Protein AF-A0A7M5X7C2-F1 (afdb_monomer_lite)

pLDDT: mean 74.11, std 19.62, range [36.38, 98.38]

Secondary structure (DSSP, 8-state):
--THHHHHHHHHHHHHHHHHHHHHTT---HHHHHHHHHHHHHHHHHHHHHHHHHHHHHS--------GGGS-HHHHHHHHHTT--HHHHHHHHHHHHHHHHHHHHHHHHHHTT--GGGHHHHHHHHHHHHHHHHHHHHHHHHHHHHH--TTSTTHIIIIIHHHHHHHH-TTGGGGS-HHHHHHHHHHHHHHHHHHHHHHHHHS-HHHHHHTHHHHHHHHHHHHHHHHHHHHHHHHT-SSS--HHHHHHHHTTSS--HHHHHHHTSSPTTS----SS--

Foldseek 3Di:
DDPVVVVVVVVVVVVVVVVVVVVVVPDPDPVVVVVVVVVVVVVVVVVVVVVVVVVVVPDDPPPPPDDLVNDDPVVSVVVLVVLPDPVLVVLLVCLVVVLVVLLVLLVVLLVVLDDPVCVVLLVVLLVLLLVVLQVVLLVVLCCLVVPNALPPPPCSVLPSSVVVVCLVPVLPLLPDDLSSQQSSLSVVCVVVSVVSSVCSVPPDSVVCNVCSSVSSNVSSNSVLSRCQSVLSSVLPDPDDDDPVNVVLQVVQQFQHVVLVVVCSDPPVPPDRRTGGHD

InterPro domains:
  IPR019547 Lipid desaturase domain [PF10520] (130-272)
  IPR052601 Plasmanylethanolamine desaturase [PTHR48177] (40-272)

Organism: NCBI:txid252671

Structure (mmCIF, N/CA/C/O backbone):
data_AF-A0A7M5X7C2-F1
#
_entry.id   AF-A0A7M5X7C2-F1
#
loop_
_atom_site.group_PDB
_atom_site.id
_atom_site.type_symbol
_atom_site.label_atom_id
_atom_site.label_alt_id
_atom_site.label_comp_id
_atom_site.label_asym_id
_atom_site.label_entity_id
_atom_site.label_seq_id
_atom_site.pdbx_PDB_ins_code
_atom_site.Cartn_x
_atom_site.Cartn_y
_atom_site.Cartn_z
_atom_site.occupancy
_atom_site.B_iso_or_equiv
_atom_site.auth_seq_id
_atom_site.auth_comp_id
_atom_site.auth_asym_id
_atom_site.auth_atom_id
_atom_site.pdbx_PDB_model_num
ATOM 1 N N . MET A 1 1 ? -18.683 55.391 35.037 1.00 43.44 1 MET A N 1
ATOM 2 C CA . MET A 1 1 ? -17.536 56.226 34.621 1.00 43.44 1 MET A CA 1
ATOM 3 C C . MET A 1 1 ? -18.045 57.097 33.479 1.00 43.44 1 MET A C 1
ATOM 5 O O . MET A 1 1 ? -18.564 56.534 32.527 1.00 43.44 1 MET A O 1
ATOM 9 N N . SER A 1 2 ? -18.105 58.417 33.693 1.00 40.62 2 SER A N 1
ATOM 10 C CA . SER A 1 2 ? -19.014 59.354 32.998 1.00 40.62 2 SER A CA 1
ATOM 11 C C . SER A 1 2 ? -18.702 59.562 31.510 1.00 40.62 2 SER A C 1
ATOM 13 O O . SER A 1 2 ? -17.539 59.654 31.123 1.00 40.62 2 SER A O 1
ATOM 15 N N . THR A 1 3 ? -19.758 59.710 30.707 1.00 43.91 3 THR A N 1
ATOM 16 C CA . THR A 1 3 ? -19.791 60.037 29.266 1.00 43.91 3 THR A CA 1
ATOM 17 C C . THR A 1 3 ? -19.219 61.418 28.913 1.00 43.91 3 THR A C 1
ATOM 19 O O . THR A 1 3 ? -19.014 61.718 27.739 1.00 43.91 3 THR A O 1
ATOM 22 N N . ASP A 1 4 ? -18.887 62.235 29.913 1.00 45.97 4 ASP A N 1
ATOM 23 C CA . ASP A 1 4 ? -18.382 63.603 29.730 1.00 45.97 4 ASP A CA 1
ATOM 24 C C . ASP A 1 4 ? -16.899 63.671 29.323 1.00 45.97 4 ASP A C 1
ATOM 26 O O . ASP A 1 4 ? -16.451 64.680 28.783 1.00 45.97 4 ASP A O 1
ATOM 30 N N . LEU A 1 5 ? -16.129 62.589 29.508 1.00 42.66 5 LEU A N 1
ATOM 31 C CA . LEU A 1 5 ? -14.714 62.538 29.105 1.00 42.66 5 LEU A CA 1
ATOM 32 C C . LEU A 1 5 ? -14.536 62.310 27.588 1.00 42.66 5 LEU A C 1
ATOM 34 O O . LEU A 1 5 ? -13.531 62.713 27.002 1.00 42.66 5 LEU A O 1
ATOM 38 N N . LEU A 1 6 ? -15.525 61.682 26.941 1.00 42.25 6 LEU A N 1
ATOM 39 C CA . LEU A 1 6 ? -15.503 61.412 25.500 1.00 42.25 6 LEU A CA 1
ATOM 40 C C . LEU A 1 6 ? -15.942 62.636 24.683 1.00 42.25 6 LEU A C 1
ATOM 42 O O . LEU A 1 6 ? -15.382 62.895 23.627 1.00 42.25 6 LEU A O 1
ATOM 46 N N . LEU A 1 7 ? -16.878 63.451 25.176 1.00 46.69 7 LEU A N 1
ATOM 47 C CA . LEU A 1 7 ? -17.330 64.646 24.445 1.00 46.69 7 LEU A CA 1
ATOM 48 C C . LEU A 1 7 ? -16.290 65.780 24.430 1.00 46.69 7 LEU A C 1
ATOM 50 O O . LEU A 1 7 ? -16.212 66.516 23.447 1.00 46.69 7 LEU A O 1
ATOM 54 N N . GLY A 1 8 ? -15.443 65.886 25.462 1.00 47.53 8 GLY A N 1
ATOM 55 C CA . GLY A 1 8 ? -14.338 66.854 25.488 1.00 47.53 8 GLY A CA 1
ATOM 56 C C . GLY A 1 8 ? -13.234 66.551 24.467 1.00 47.53 8 GLY A C 1
ATOM 57 O O . GLY A 1 8 ? -12.681 67.466 23.867 1.00 47.53 8 GLY A O 1
ATOM 58 N N . THR A 1 9 ? -12.962 65.271 24.197 1.00 52.03 9 THR A N 1
ATOM 59 C CA . THR A 1 9 ? -11.891 64.847 23.277 1.00 52.03 9 THR A CA 1
ATOM 60 C C . THR A 1 9 ? -12.269 65.009 21.800 1.00 52.03 9 THR A C 1
ATOM 62 O O . THR A 1 9 ? -11.413 65.360 20.989 1.00 52.03 9 THR A O 1
ATOM 65 N N . PHE A 1 10 ? -13.550 64.866 21.437 1.00 48.25 10 PHE A N 1
ATOM 66 C CA . PHE A 1 10 ? -14.017 65.123 20.064 1.00 48.25 10 PHE A CA 1
ATOM 67 C C . PHE A 1 10 ? -14.056 66.618 19.698 1.00 48.25 10 PHE A C 1
ATOM 69 O O . PHE A 1 10 ? -13.809 66.971 18.542 1.00 48.25 10 PHE A O 1
ATOM 76 N N . GLY A 1 11 ? -14.316 67.504 20.667 1.00 52.44 11 GLY A N 1
ATOM 77 C CA . GLY A 1 11 ? -14.311 68.956 20.444 1.00 52.44 11 GLY A CA 1
ATOM 78 C C . GLY A 1 11 ? -12.926 69.520 20.100 1.00 52.44 11 GLY A C 1
ATOM 79 O O . GLY A 1 11 ? -12.821 70.436 19.281 1.00 52.44 11 GLY A O 1
ATOM 80 N N . ASP A 1 12 ? -11.866 68.945 20.671 1.00 54.41 12 ASP A N 1
ATOM 81 C CA . ASP A 1 12 ? -10.485 69.363 20.406 1.00 54.41 12 ASP A CA 1
ATOM 82 C C . ASP A 1 12 ? -9.935 68.784 19.091 1.00 54.41 12 ASP A C 1
ATOM 84 O O . ASP A 1 12 ? -9.228 69.480 18.361 1.00 54.41 12 ASP A O 1
ATOM 88 N N . LEU A 1 13 ? -10.342 67.567 18.711 1.00 53.56 13 LEU A N 1
ATOM 89 C CA . LEU A 1 13 ? -9.983 66.953 17.423 1.00 53.56 13 LEU A CA 1
ATOM 90 C C . LEU A 1 13 ? -10.531 67.735 16.218 1.00 53.56 13 LEU A C 1
ATOM 92 O O . LEU A 1 13 ? -9.817 67.931 15.235 1.00 53.56 13 LEU A O 1
ATOM 96 N N . SER A 1 14 ? -11.758 68.256 16.313 1.00 55.69 14 SER A N 1
ATOM 97 C CA . SER A 1 14 ? -12.356 69.079 15.252 1.00 55.69 14 SER A CA 1
ATOM 98 C C . SER A 1 14 ? -11.593 70.391 15.019 1.00 55.69 14 SER A C 1
ATOM 100 O O . SER A 1 14 ? -11.420 70.809 13.872 1.00 55.69 14 SER A O 1
ATOM 102 N N . LYS A 1 15 ? -11.077 71.024 16.080 1.00 54.19 15 LYS A N 1
ATOM 103 C CA . LYS A 1 15 ? -10.289 72.264 15.971 1.00 54.19 15 LYS A CA 1
ATOM 104 C C . LYS A 1 15 ? -8.911 72.024 15.362 1.00 54.19 15 LYS A C 1
ATOM 106 O O . LYS A 1 15 ? -8.466 72.832 14.548 1.00 54.19 15 LYS A O 1
ATOM 111 N N . VAL A 1 16 ? -8.270 70.905 15.709 1.00 56.31 16 VAL A N 1
ATOM 112 C CA . VAL A 1 16 ? -6.989 70.493 15.113 1.00 56.31 16 VAL A CA 1
ATOM 113 C C . VAL A 1 16 ? -7.168 70.187 13.625 1.00 56.31 16 VAL A C 1
ATOM 115 O O . VAL A 1 16 ? -6.376 70.650 12.807 1.00 56.31 16 VAL A O 1
ATOM 118 N N . GLN A 1 17 ? -8.249 69.501 13.247 1.00 54.53 17 GLN A N 1
ATOM 119 C CA . GLN A 1 17 ? -8.537 69.194 11.846 1.00 54.53 17 GLN A CA 1
ATOM 120 C C . GLN A 1 17 ? -8.791 70.462 11.014 1.00 54.53 17 GLN A C 1
ATOM 122 O O . GLN A 1 17 ? -8.228 70.611 9.930 1.00 54.53 17 GLN A O 1
ATOM 127 N N . HIS A 1 18 ? -9.530 71.433 11.559 1.00 54.97 18 HIS A N 1
ATOM 128 C CA . HIS A 1 18 ? -9.804 72.691 10.860 1.00 54.97 18 HIS A CA 1
ATOM 129 C C . HIS A 1 18 ? -8.558 73.599 10.736 1.00 54.97 18 HIS A C 1
ATOM 131 O O . HIS A 1 18 ? -8.452 74.375 9.783 1.00 54.97 18 HIS A O 1
ATOM 137 N N . GLN A 1 19 ? -7.592 73.502 11.662 1.00 53.59 19 GLN A N 1
ATOM 138 C CA . GLN A 1 19 ? -6.287 74.177 11.552 1.00 53.59 19 GLN A CA 1
ATOM 139 C C . GLN A 1 19 ? -5.360 73.506 10.527 1.00 53.59 19 GLN A C 1
ATOM 141 O O . GLN A 1 19 ? -4.623 74.202 9.825 1.00 53.59 19 GLN A O 1
ATOM 146 N N . ILE A 1 20 ? -5.414 72.177 10.403 1.00 55.91 20 ILE A N 1
ATOM 147 C CA . ILE A 1 20 ? -4.642 71.424 9.406 1.00 55.91 20 ILE A CA 1
ATOM 148 C C . ILE A 1 20 ? -5.153 71.728 7.990 1.00 55.91 20 ILE A C 1
ATOM 150 O O . ILE A 1 20 ? -4.349 72.046 7.115 1.00 55.91 20 ILE A O 1
ATOM 154 N N . GLU A 1 21 ? -6.471 71.742 7.771 1.00 54.00 21 GLU A N 1
ATOM 155 C CA . GLU A 1 21 ? -7.062 72.086 6.467 1.00 54.00 21 GLU A CA 1
ATOM 156 C C . GLU A 1 21 ? -6.779 73.543 6.057 1.00 54.00 21 GLU A C 1
ATOM 158 O O . GLU A 1 21 ? -6.467 73.811 4.895 1.00 54.00 21 GLU A O 1
ATOM 163 N N . ALA A 1 22 ? -6.775 74.484 7.010 1.00 52.84 22 ALA A N 1
ATOM 164 C CA . ALA A 1 22 ? -6.394 75.876 6.750 1.00 52.84 22 ALA A CA 1
ATOM 165 C C . ALA A 1 22 ? -4.896 76.048 6.419 1.00 52.84 22 ALA A C 1
ATOM 167 O O . ALA A 1 22 ? -4.526 76.969 5.689 1.00 52.84 22 ALA A O 1
ATOM 168 N N . THR A 1 23 ? -4.034 75.159 6.926 1.00 50.03 23 THR A N 1
ATOM 169 C CA . THR A 1 23 ? -2.587 75.172 6.647 1.00 50.03 23 THR A CA 1
ATOM 170 C C . THR A 1 23 ? -2.268 74.514 5.300 1.00 50.03 23 THR A C 1
ATOM 172 O O . THR A 1 23 ? -1.379 74.975 4.585 1.00 50.03 23 THR A O 1
ATOM 175 N N . LEU A 1 24 ? -3.023 73.480 4.913 1.00 52.84 24 LEU A N 1
ATOM 176 C CA . LEU A 1 24 ? -2.866 72.788 3.630 1.00 52.84 24 LEU A CA 1
ATOM 177 C C . LEU A 1 24 ? -3.363 73.620 2.437 1.00 52.84 24 LEU A C 1
ATOM 179 O O . LEU A 1 24 ? -2.746 73.574 1.377 1.00 52.84 24 LEU A O 1
ATOM 183 N N . ASN A 1 25 ? -4.398 74.448 2.611 1.00 51.34 25 ASN A N 1
ATOM 184 C CA . ASN A 1 25 ? -4.926 75.290 1.528 1.00 51.34 25 ASN A CA 1
ATOM 185 C C . ASN A 1 25 ? -4.076 76.531 1.188 1.00 51.34 25 ASN A C 1
ATOM 187 O O . ASN A 1 25 ? -4.367 77.199 0.199 1.00 51.34 25 ASN A O 1
ATOM 191 N N . ASN A 1 26 ? -3.032 76.846 1.966 1.00 53.62 26 ASN A N 1
ATOM 192 C CA . ASN A 1 26 ? -2.213 78.051 1.767 1.00 53.62 26 ASN A CA 1
ATOM 193 C C . ASN A 1 26 ? -0.809 77.803 1.199 1.00 53.62 26 ASN A C 1
ATOM 195 O O . ASN A 1 26 ? -0.091 78.768 0.945 1.00 53.62 26 ASN A O 1
ATOM 199 N N . ASN A 1 27 ? -0.413 76.554 0.945 1.00 47.66 27 ASN A N 1
ATOM 200 C CA . ASN A 1 27 ? 0.892 76.262 0.358 1.00 47.66 27 ASN A CA 1
ATOM 201 C C . ASN A 1 27 ? 0.747 75.693 -1.054 1.00 47.66 27 ASN A C 1
ATOM 203 O O . ASN A 1 27 ? 0.531 74.504 -1.268 1.00 47.66 27 ASN A O 1
ATOM 207 N N . CYS A 1 28 ? 0.920 76.592 -2.021 1.00 53.31 28 CYS A N 1
ATOM 208 C CA . CYS A 1 28 ? 1.263 76.293 -3.404 1.00 53.31 28 CYS A CA 1
ATOM 209 C C . CYS A 1 28 ? 2.508 75.382 -3.436 1.00 53.31 28 CYS A C 1
ATOM 211 O O . CYS A 1 28 ? 3.632 75.848 -3.260 1.00 53.31 28 CYS A O 1
ATOM 213 N N . ALA A 1 29 ? 2.302 74.073 -3.583 1.00 50.06 29 ALA A N 1
ATOM 214 C CA . ALA A 1 29 ? 3.371 73.073 -3.651 1.00 50.06 29 ALA A CA 1
ATOM 215 C C . ALA A 1 29 ? 3.055 71.955 -4.659 1.00 50.06 29 ALA A C 1
ATOM 217 O O . ALA A 1 29 ? 3.504 70.825 -4.498 1.00 50.06 29 ALA A O 1
ATOM 218 N N . THR A 1 30 ? 2.286 72.258 -5.705 1.00 50.03 30 THR A N 1
ATOM 219 C CA . THR A 1 30 ? 1.976 71.304 -6.780 1.00 50.03 30 THR A CA 1
ATOM 220 C C . THR A 1 30 ? 3.175 71.021 -7.689 1.00 50.03 30 THR A C 1
ATOM 222 O O . THR A 1 30 ? 3.296 69.910 -8.181 1.00 50.03 30 THR A O 1
ATOM 225 N N . THR A 1 31 ? 4.134 71.941 -7.825 1.00 46.78 31 THR A N 1
ATOM 226 C CA . THR A 1 31 ? 5.309 71.750 -8.699 1.00 46.78 31 THR A CA 1
ATOM 227 C C . THR A 1 31 ? 6.434 70.911 -8.091 1.00 46.78 31 THR A C 1
ATOM 229 O O . THR A 1 31 ? 7.225 70.340 -8.825 1.00 46.78 31 THR A O 1
ATOM 232 N N . LYS A 1 32 ? 6.524 70.788 -6.759 1.00 46.97 32 LYS A N 1
ATOM 233 C CA . LYS A 1 32 ? 7.633 70.055 -6.113 1.00 46.97 32 LYS A CA 1
ATOM 234 C C . LYS A 1 32 ? 7.349 68.560 -5.926 1.00 46.97 32 LYS A C 1
ATOM 236 O O . LYS A 1 32 ? 8.284 67.788 -5.758 1.00 46.97 32 LYS A O 1
ATOM 241 N N . TYR A 1 33 ? 6.077 68.156 -5.937 1.00 43.81 33 TYR A N 1
ATOM 242 C CA . TYR A 1 33 ? 5.679 66.747 -5.838 1.00 43.81 33 TYR A CA 1
ATOM 243 C C . TYR A 1 33 ? 5.751 66.021 -7.185 1.00 43.81 33 TYR A C 1
ATOM 245 O O . TYR A 1 33 ? 6.096 64.843 -7.198 1.00 43.81 33 TYR A O 1
ATOM 253 N N . GLU A 1 34 ? 5.484 66.711 -8.298 1.00 48.22 34 GLU A N 1
ATOM 254 C CA . GLU A 1 34 ? 5.608 66.136 -9.646 1.00 48.22 34 GLU A CA 1
ATOM 255 C C . GLU A 1 34 ? 7.073 65.813 -9.980 1.00 48.22 34 GLU A C 1
ATOM 257 O O . GLU A 1 34 ? 7.355 64.678 -10.350 1.00 48.22 34 GLU A O 1
ATOM 262 N N . ASP A 1 35 ? 8.018 66.717 -9.690 1.00 49.53 35 ASP A N 1
ATOM 263 C CA . ASP A 1 35 ? 9.457 66.469 -9.901 1.00 49.53 35 ASP A CA 1
ATOM 264 C C . ASP A 1 35 ? 9.988 65.288 -9.063 1.00 49.53 35 ASP A C 1
ATOM 266 O O . ASP A 1 35 ? 10.801 64.488 -9.530 1.00 49.53 35 ASP A O 1
ATOM 270 N N . ILE A 1 36 ? 9.527 65.141 -7.814 1.00 52.94 36 ILE A N 1
ATOM 271 C CA . ILE A 1 36 ? 9.944 64.031 -6.936 1.00 52.94 36 ILE A CA 1
ATOM 272 C C . ILE A 1 36 ? 9.334 62.704 -7.411 1.00 52.94 36 ILE A C 1
ATOM 274 O O . ILE A 1 36 ? 10.013 61.678 -7.375 1.00 52.94 36 ILE A O 1
ATOM 278 N N . ALA A 1 37 ? 8.085 62.712 -7.883 1.00 50.88 37 ALA A N 1
ATOM 279 C CA . ALA A 1 37 ? 7.420 61.527 -8.422 1.00 50.88 37 ALA A CA 1
ATOM 280 C C . ALA A 1 37 ? 8.002 61.092 -9.779 1.00 50.88 37 ALA A C 1
ATOM 282 O O . ALA A 1 37 ? 8.092 59.896 -10.055 1.00 50.88 37 ALA A O 1
ATOM 283 N N . GLU A 1 38 ? 8.427 62.040 -10.613 1.00 54.34 38 GLU A N 1
ATOM 284 C CA . GLU A 1 38 ? 9.072 61.758 -11.896 1.00 54.34 38 GLU A CA 1
ATOM 285 C C . GLU A 1 38 ? 10.486 61.199 -11.688 1.00 54.34 38 GLU A C 1
ATOM 287 O O . GLU A 1 38 ? 10.828 60.165 -12.259 1.00 54.34 38 GLU A O 1
ATOM 292 N N . THR A 1 39 ? 11.255 61.777 -10.758 1.00 55.44 39 THR A N 1
ATOM 293 C CA . THR A 1 39 ? 12.585 61.260 -10.390 1.00 55.44 39 THR A CA 1
ATOM 294 C C . THR A 1 39 ? 12.500 59.868 -9.748 1.00 55.44 39 THR A C 1
ATOM 296 O O . THR A 1 39 ? 13.314 59.001 -10.054 1.00 55.44 39 THR A O 1
ATOM 299 N N . ALA A 1 40 ? 11.501 59.613 -8.894 1.00 54.34 40 ALA A N 1
ATOM 300 C CA . ALA A 1 40 ? 11.287 58.293 -8.294 1.00 54.34 40 ALA A CA 1
ATOM 301 C C . ALA A 1 40 ? 10.902 57.230 -9.340 1.00 54.34 40 ALA A C 1
ATOM 303 O O . ALA A 1 40 ? 11.406 56.113 -9.282 1.00 54.34 40 ALA A O 1
ATOM 304 N N . ASN A 1 41 ? 10.079 57.590 -10.332 1.00 55.22 41 ASN A N 1
ATOM 305 C CA . ASN A 1 41 ? 9.721 56.700 -11.440 1.00 55.22 41 ASN A CA 1
ATOM 306 C C . ASN A 1 41 ? 10.909 56.383 -12.360 1.00 55.22 41 ASN A C 1
ATOM 308 O O . ASN A 1 41 ? 10.986 55.280 -12.897 1.00 55.22 41 ASN A O 1
ATOM 312 N N . GLU A 1 42 ? 11.814 57.335 -12.585 1.00 62.78 42 GLU A N 1
ATOM 313 C CA . GLU A 1 42 ? 13.029 57.106 -13.379 1.00 62.78 42 GLU A CA 1
ATOM 314 C C . GLU A 1 42 ? 13.998 56.166 -12.645 1.00 62.78 42 GLU A C 1
AT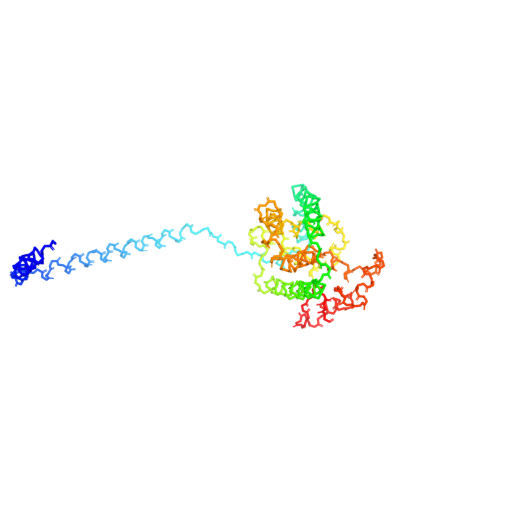OM 316 O O . GLU A 1 42 ? 14.489 55.214 -13.251 1.00 62.78 42 GLU A O 1
ATOM 321 N N . VAL A 1 43 ? 14.184 56.348 -11.331 1.00 63.59 43 VAL A N 1
ATOM 322 C CA . VAL A 1 43 ? 15.000 55.446 -10.497 1.00 63.59 43 VAL A CA 1
ATOM 323 C C . VAL A 1 43 ? 14.391 54.043 -10.438 1.00 63.59 43 VAL A C 1
ATOM 325 O O . VAL A 1 43 ? 15.106 53.065 -10.629 1.00 63.59 43 VAL A O 1
ATOM 328 N N . GLU A 1 44 ? 13.071 53.920 -10.271 1.00 60.19 44 GLU A N 1
ATOM 329 C CA . GLU A 1 44 ? 12.388 52.620 -10.278 1.00 60.19 44 GLU A CA 1
ATOM 330 C C . GLU A 1 44 ? 12.498 51.928 -11.650 1.00 60.19 44 GLU A C 1
ATOM 332 O O . GLU A 1 44 ? 12.728 50.721 -11.730 1.00 60.19 44 GLU A O 1
ATOM 337 N N . LYS A 1 45 ? 12.417 52.676 -12.759 1.00 64.44 45 LYS A N 1
ATOM 338 C CA . LYS A 1 45 ? 12.643 52.128 -14.107 1.00 64.44 45 LYS A CA 1
ATOM 339 C C . LYS A 1 45 ? 14.089 51.694 -14.328 1.00 64.44 45 LYS A C 1
ATOM 341 O O . LYS A 1 45 ? 14.297 50.676 -14.989 1.00 64.44 45 LYS A O 1
ATOM 346 N N . GLU A 1 46 ? 15.071 52.437 -13.820 1.00 64.94 46 GLU A N 1
ATOM 347 C CA . GLU A 1 46 ? 16.485 52.056 -13.894 1.00 64.94 46 GLU A CA 1
ATOM 348 C C . GLU A 1 46 ? 16.791 50.836 -13.022 1.00 64.94 46 GLU A C 1
ATOM 350 O O . GLU A 1 46 ? 17.480 49.934 -13.492 1.00 64.94 46 GLU A O 1
ATOM 355 N N . GLU A 1 47 ? 16.214 50.732 -11.823 1.00 59.69 47 GLU A N 1
ATOM 356 C CA . GLU A 1 47 ? 16.333 49.546 -10.967 1.00 59.69 47 GLU A CA 1
ATOM 357 C C . GLU A 1 47 ? 15.654 48.321 -11.594 1.00 59.69 47 GLU A C 1
ATOM 359 O O . GLU A 1 47 ? 16.237 47.239 -11.607 1.00 59.69 47 GLU A O 1
ATOM 364 N N . ILE A 1 48 ? 14.475 48.475 -12.210 1.00 57.41 48 ILE A N 1
ATOM 365 C CA . ILE A 1 48 ? 13.801 47.397 -12.957 1.00 57.41 48 ILE A CA 1
ATOM 366 C C . ILE A 1 48 ? 14.607 46.994 -14.200 1.00 57.41 48 ILE A C 1
ATOM 368 O O . ILE A 1 48 ? 14.629 45.818 -14.573 1.00 57.41 48 ILE A O 1
ATOM 372 N N . ARG A 1 49 ? 15.270 47.946 -14.866 1.00 64.94 49 ARG A N 1
ATOM 373 C CA . ARG A 1 49 ? 16.120 47.677 -16.034 1.00 64.94 49 ARG A CA 1
ATOM 374 C C . ARG A 1 49 ? 17.415 46.975 -15.629 1.00 64.94 49 ARG A C 1
ATOM 376 O O . ARG A 1 49 ? 17.753 45.971 -16.244 1.00 64.94 49 ARG A O 1
ATOM 383 N N . ALA A 1 50 ? 18.062 47.423 -14.557 1.00 58.41 50 ALA A N 1
ATOM 384 C CA . ALA A 1 50 ? 19.228 46.768 -13.977 1.00 58.41 50 ALA A CA 1
ATOM 385 C C . ALA A 1 50 ? 18.882 45.360 -13.463 1.00 58.41 50 ALA A C 1
ATOM 387 O O . ALA A 1 50 ? 19.625 44.417 -13.719 1.00 58.41 50 ALA A O 1
ATOM 388 N N . ALA A 1 51 ? 17.721 45.179 -12.825 1.00 55.94 51 ALA A N 1
ATOM 389 C CA . ALA A 1 51 ? 17.225 43.871 -12.401 1.00 55.94 51 ALA A CA 1
ATOM 390 C C . ALA A 1 51 ? 16.988 42.925 -13.590 1.00 55.94 51 ALA A C 1
ATOM 392 O O . ALA A 1 51 ? 17.396 41.771 -13.523 1.00 55.94 51 ALA A O 1
ATOM 393 N N . LYS A 1 52 ? 16.412 43.412 -14.699 1.00 54.66 52 LYS A N 1
ATOM 394 C CA . LYS A 1 52 ? 16.221 42.629 -15.937 1.00 54.66 52 LYS A CA 1
ATOM 395 C C . LYS A 1 52 ? 17.528 42.278 -16.648 1.00 54.66 52 LYS A C 1
ATOM 397 O O . LYS A 1 52 ? 17.634 41.177 -17.184 1.00 54.66 52 LYS A O 1
ATOM 402 N N . ASP A 1 53 ? 18.503 43.183 -16.639 1.00 54.16 53 ASP A N 1
ATOM 403 C CA . ASP A 1 53 ? 19.830 42.937 -17.214 1.00 54.16 53 ASP A CA 1
ATOM 404 C C . ASP A 1 53 ? 20.628 41.933 -16.353 1.00 54.16 53 ASP A C 1
ATOM 406 O O . ASP A 1 53 ? 21.393 41.135 -16.888 1.00 54.16 53 ASP A O 1
ATOM 410 N N . THR A 1 54 ? 20.376 41.886 -15.037 1.00 50.03 54 THR A N 1
ATOM 411 C CA . TH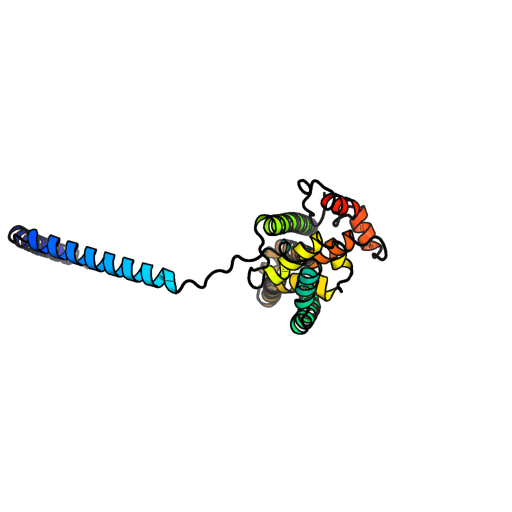R A 1 54 ? 20.964 40.887 -14.123 1.00 50.03 54 THR A CA 1
ATOM 412 C C . THR A 1 54 ? 20.247 39.527 -14.238 1.00 50.03 54 THR A C 1
ATOM 414 O O . THR A 1 54 ? 20.884 38.477 -14.204 1.00 50.03 54 THR A O 1
ATOM 417 N N . GLU A 1 55 ? 18.931 39.518 -14.487 1.00 48.28 55 GLU A N 1
ATOM 418 C CA . GLU A 1 55 ? 18.130 38.301 -14.720 1.00 48.28 55 GLU A CA 1
ATOM 419 C C . GLU A 1 55 ? 18.477 37.574 -16.035 1.00 48.28 55 GLU A C 1
ATOM 421 O O . GLU A 1 55 ? 18.210 36.374 -16.167 1.00 48.28 55 GLU A O 1
ATOM 426 N N . GLN A 1 56 ? 19.061 38.276 -17.017 1.00 46.59 56 GLN A N 1
ATOM 427 C CA . GLN A 1 56 ? 19.474 37.684 -18.295 1.00 46.59 56 GLN A CA 1
ATOM 428 C C . GLN A 1 56 ? 20.822 36.953 -18.239 1.00 46.59 56 GLN A C 1
ATOM 430 O O . GLN A 1 56 ? 21.015 36.042 -19.045 1.00 46.59 56 GLN A O 1
ATOM 435 N N . ASP A 1 57 ? 21.706 37.282 -17.291 1.00 47.19 57 ASP A N 1
ATOM 436 C CA . ASP A 1 57 ? 23.036 36.655 -17.170 1.00 47.19 57 ASP A CA 1
ATOM 437 C C . ASP A 1 57 ? 23.132 35.611 -16.035 1.00 47.19 57 ASP A C 1
ATOM 439 O O . ASP A 1 57 ? 24.047 34.788 -16.032 1.00 47.19 57 ASP A O 1
ATOM 443 N N . GLU A 1 58 ? 22.161 35.569 -15.109 1.00 45.69 58 GLU A N 1
ATOM 444 C CA . GLU A 1 58 ? 22.147 34.623 -13.974 1.00 45.69 58 GLU A CA 1
ATOM 445 C C . GLU A 1 58 ? 21.063 33.537 -14.021 1.00 45.69 58 GLU A C 1
ATOM 447 O O . GLU A 1 58 ? 21.026 32.672 -13.141 1.00 45.69 58 GLU A O 1
ATOM 452 N N . LYS A 1 59 ? 20.214 33.484 -15.057 1.00 36.38 59 LYS A N 1
ATOM 453 C CA . LYS A 1 59 ? 19.428 32.264 -15.284 1.00 36.38 59 LYS A CA 1
ATOM 454 C C . LYS A 1 59 ? 20.404 31.140 -15.648 1.00 36.38 59 LYS A C 1
ATOM 456 O O . LYS A 1 59 ? 21.059 31.243 -16.691 1.00 36.38 59 LYS A O 1
ATOM 461 N N . PRO A 1 60 ? 20.498 30.046 -14.862 1.00 37.53 60 PRO A N 1
ATOM 462 C CA . PRO A 1 60 ? 21.168 28.856 -15.354 1.00 37.53 60 PRO A CA 1
ATOM 463 C C . PRO A 1 60 ? 20.494 28.533 -16.681 1.00 37.53 60 PRO A C 1
ATOM 465 O O . PRO A 1 60 ? 19.264 28.489 -16.739 1.00 37.53 60 PRO A O 1
ATOM 468 N N . LYS A 1 61 ? 21.272 28.385 -17.758 1.00 37.41 61 LYS A N 1
ATOM 469 C CA . LYS A 1 61 ? 20.738 27.863 -19.015 1.00 37.41 61 LYS A CA 1
ATOM 470 C C . LYS A 1 61 ? 20.049 26.552 -18.655 1.00 37.41 61 LYS A C 1
ATOM 472 O O . LYS A 1 61 ? 20.733 25.573 -18.369 1.00 37.41 61 LYS A O 1
ATOM 477 N N . GLU A 1 62 ? 18.721 26.553 -18.603 1.00 42.34 62 GLU A N 1
ATOM 478 C CA . GLU A 1 62 ? 17.946 25.325 -18.586 1.00 42.34 62 GLU A CA 1
ATOM 479 C C . GLU A 1 62 ? 18.273 24.662 -19.918 1.00 42.34 62 GLU A C 1
ATOM 481 O O . GLU A 1 62 ? 17.740 25.026 -20.969 1.00 42.34 62 GLU A O 1
ATOM 486 N N . GLU A 1 63 ? 19.264 23.767 -19.897 1.00 37.75 63 GLU A N 1
ATOM 487 C CA . GLU A 1 63 ? 19.486 22.864 -21.009 1.00 37.75 63 GLU A CA 1
ATOM 488 C C . GLU A 1 63 ? 18.134 22.209 -21.298 1.00 37.75 63 GLU A C 1
ATOM 490 O O . GLU A 1 63 ? 17.485 21.731 -20.361 1.00 37.75 63 GLU A O 1
ATOM 495 N N . PRO A 1 64 ? 17.659 22.228 -22.555 1.00 37.53 64 PRO A N 1
ATOM 496 C CA . PRO A 1 64 ? 16.380 21.633 -22.884 1.00 37.53 64 PRO A CA 1
ATOM 497 C C . PRO A 1 64 ? 16.430 20.172 -22.452 1.00 37.53 64 PRO A C 1
ATOM 499 O O . PRO A 1 64 ? 17.202 19.379 -22.994 1.00 37.53 64 PRO A O 1
ATOM 502 N N . VAL A 1 65 ? 15.637 19.850 -21.433 1.00 45.66 65 VAL A N 1
ATOM 503 C CA . VAL A 1 65 ? 15.623 18.543 -20.790 1.00 45.66 65 VAL A CA 1
ATOM 504 C C . VAL A 1 65 ? 15.289 17.499 -21.851 1.00 45.66 65 VAL A C 1
ATOM 506 O O . VAL A 1 65 ? 14.178 17.446 -22.387 1.00 45.66 65 VAL A O 1
ATOM 509 N N . GLN A 1 66 ? 16.295 16.711 -22.226 1.00 45.66 66 GLN A N 1
ATOM 510 C CA . GLN A 1 66 ? 16.170 15.736 -23.297 1.00 45.66 66 GLN A CA 1
ATOM 511 C C . GLN A 1 66 ? 15.256 14.596 -22.841 1.00 45.66 66 GLN A C 1
ATOM 513 O O . GLN A 1 66 ? 15.600 13.804 -21.966 1.00 45.66 66 GLN A O 1
ATOM 518 N N . SER A 1 67 ? 14.069 14.518 -23.447 1.00 50.09 67 SER A N 1
ATOM 519 C CA . SER A 1 67 ? 13.132 13.405 -23.267 1.00 50.09 67 SER A CA 1
ATOM 520 C C . SER A 1 67 ? 13.854 12.068 -23.443 1.00 50.09 67 SER A C 1
ATOM 522 O O . SER A 1 67 ? 14.608 11.908 -24.391 1.00 50.09 67 SER A O 1
ATOM 524 N N . LEU A 1 68 ? 13.584 11.065 -22.597 1.00 47.88 68 LEU A N 1
ATOM 525 C CA . LEU A 1 68 ? 14.248 9.749 -22.650 1.00 47.88 68 LEU A CA 1
ATOM 526 C C . LEU A 1 68 ? 14.271 9.129 -24.070 1.00 47.88 68 LEU A C 1
ATOM 528 O O . LEU A 1 68 ? 15.178 8.374 -24.417 1.00 47.88 68 LEU A O 1
ATOM 532 N N . HIS A 1 69 ? 13.285 9.467 -24.907 1.00 54.16 69 HIS A N 1
ATOM 533 C CA . HIS A 1 69 ? 13.167 9.028 -26.299 1.00 54.16 69 HIS A CA 1
ATOM 534 C C . HIS A 1 69 ? 14.208 9.629 -27.258 1.00 54.16 69 HIS A C 1
ATOM 536 O O . HIS A 1 69 ? 14.406 9.067 -28.336 1.00 54.16 69 HIS A O 1
ATOM 542 N N . THR A 1 70 ? 14.892 10.715 -26.888 1.00 56.69 70 THR A N 1
ATOM 543 C CA . THR A 1 70 ? 15.969 11.318 -27.688 1.00 56.69 70 THR A CA 1
ATOM 544 C C . THR A 1 70 ? 17.261 10.503 -27.639 1.00 56.69 70 THR A C 1
ATOM 546 O O . THR A 1 70 ? 18.112 10.664 -28.510 1.00 56.69 70 THR A O 1
ATOM 549 N N . PHE A 1 71 ? 17.403 9.596 -26.666 1.00 57.88 71 PHE A N 1
ATOM 550 C CA . PHE A 1 71 ? 18.596 8.767 -26.485 1.00 57.88 71 PHE A CA 1
ATOM 551 C C . PHE A 1 71 ? 18.516 7.435 -27.244 1.00 57.88 71 PHE A C 1
ATOM 553 O O . PHE A 1 71 ? 17.446 6.828 -27.421 1.00 57.88 71 PHE A O 1
ATOM 560 N N . LYS A 1 72 ? 19.672 6.915 -27.680 1.00 65.56 72 LYS A N 1
ATOM 561 C CA . LYS A 1 72 ? 19.735 5.605 -28.349 1.00 65.56 72 LYS A CA 1
ATOM 562 C C . LYS A 1 72 ? 19.338 4.496 -27.370 1.00 65.56 72 LYS A C 1
ATOM 564 O O . LYS A 1 72 ? 19.530 4.610 -26.164 1.00 65.56 72 LYS A O 1
ATOM 569 N N . LYS A 1 73 ? 18.800 3.381 -27.884 1.00 56.47 73 LYS A N 1
ATOM 570 C CA . LYS A 1 73 ? 18.294 2.256 -27.066 1.00 56.47 73 LYS A CA 1
ATOM 571 C C . LYS A 1 73 ? 19.310 1.757 -26.019 1.00 56.47 73 LYS A C 1
ATOM 573 O O . LYS A 1 73 ? 18.917 1.452 -24.900 1.00 56.47 73 LYS A O 1
ATOM 578 N N . GLY A 1 74 ? 20.601 1.711 -26.364 1.00 56.00 74 GLY A N 1
ATOM 579 C CA . GLY A 1 74 ? 21.671 1.306 -25.442 1.00 56.00 74 GLY A CA 1
ATOM 580 C C . GLY A 1 74 ? 21.988 2.332 -24.346 1.00 56.00 74 GLY A C 1
ATOM 581 O O . GLY A 1 74 ? 22.266 1.946 -23.217 1.00 56.00 74 GLY A O 1
ATOM 582 N N . GLU A 1 75 ? 21.888 3.629 -24.645 1.00 58.19 75 GLU A N 1
ATOM 583 C CA . GLU A 1 75 ? 22.085 4.710 -23.666 1.00 58.19 75 GLU A CA 1
ATOM 584 C C . GLU A 1 75 ? 20.909 4.779 -22.691 1.00 58.19 75 GLU A C 1
ATOM 586 O O . GLU A 1 75 ? 21.123 4.858 -21.486 1.00 58.19 75 GLU A O 1
ATOM 591 N N . ARG A 1 76 ? 19.675 4.611 -23.190 1.00 61.88 76 ARG A N 1
ATOM 592 C CA . ARG A 1 76 ? 18.480 4.454 -22.348 1.00 61.88 76 ARG A CA 1
ATOM 593 C C . ARG A 1 76 ? 18.611 3.283 -21.381 1.00 61.88 76 ARG A C 1
ATOM 595 O O . ARG A 1 76 ? 18.372 3.455 -20.195 1.00 61.88 76 ARG A O 1
ATOM 602 N N . ALA A 1 77 ? 19.017 2.110 -21.873 1.00 58.25 77 ALA A N 1
ATOM 603 C CA . ALA A 1 77 ? 19.200 0.928 -21.031 1.00 58.25 77 ALA A CA 1
ATOM 604 C C . ALA A 1 77 ? 20.261 1.153 -19.941 1.00 58.25 77 ALA A C 1
ATOM 606 O O . ALA A 1 77 ? 20.077 0.724 -18.807 1.00 58.25 77 ALA A O 1
ATOM 607 N N . LYS A 1 78 ? 21.341 1.876 -20.258 1.00 58.16 78 LYS A N 1
ATOM 608 C CA . LYS A 1 78 ? 22.385 2.227 -19.290 1.00 58.16 78 LYS A CA 1
ATOM 609 C C . LYS A 1 78 ? 21.887 3.227 -18.239 1.00 58.16 78 LYS A C 1
ATOM 611 O O . LYS A 1 78 ? 22.048 2.979 -17.054 1.00 58.16 78 LYS A O 1
ATOM 616 N N . MET A 1 79 ? 21.180 4.280 -18.652 1.00 60.19 79 MET A N 1
ATOM 617 C CA . MET A 1 79 ? 20.561 5.244 -17.729 1.00 60.19 79 MET A CA 1
ATOM 618 C C . MET A 1 79 ? 19.468 4.612 -16.854 1.00 60.19 79 MET A C 1
ATOM 620 O O . MET A 1 79 ? 19.236 5.076 -15.739 1.00 60.19 79 MET A O 1
ATOM 624 N N . LEU A 1 80 ? 18.791 3.562 -17.335 1.00 61.69 80 LEU A N 1
ATOM 625 C CA . LEU A 1 80 ? 17.843 2.749 -16.563 1.00 61.69 80 LEU A CA 1
ATOM 626 C C . LEU A 1 80 ? 18.555 1.803 -15.575 1.00 61.69 80 LEU A C 1
ATOM 628 O O . LEU A 1 80 ? 18.112 1.656 -14.436 1.00 61.69 80 LEU A O 1
ATOM 632 N N . ALA A 1 81 ? 19.712 1.256 -15.942 1.00 61.88 81 ALA A N 1
ATOM 633 C CA . ALA A 1 81 ? 20.536 0.455 -15.038 1.00 61.88 81 ALA A CA 1
ATOM 634 C C . ALA A 1 81 ? 21.192 1.295 -13.921 1.00 61.88 81 ALA A C 1
ATOM 636 O O . ALA A 1 81 ? 21.213 0.869 -12.770 1.00 61.88 81 ALA A O 1
ATOM 637 N N . ASP A 1 82 ? 21.643 2.516 -14.222 1.00 63.31 82 ASP A N 1
ATOM 638 C CA . ASP A 1 82 ? 22.377 3.382 -13.279 1.00 63.31 82 ASP A CA 1
ATOM 639 C C . ASP A 1 82 ? 21.536 3.862 -12.074 1.00 63.31 82 ASP A C 1
ATOM 641 O O . ASP A 1 82 ? 22.075 4.384 -11.101 1.00 63.31 82 ASP A O 1
ATOM 645 N N . GLY A 1 83 ? 20.211 3.684 -12.104 1.00 64.06 83 GLY A N 1
ATOM 646 C CA . GLY A 1 83 ? 19.330 4.008 -10.971 1.00 64.06 83 GLY A CA 1
ATOM 647 C C . GLY A 1 83 ? 19.210 2.905 -9.918 1.00 64.06 83 GLY A C 1
ATOM 648 O O . GLY A 1 83 ? 18.619 3.149 -8.869 1.00 64.06 83 GLY A O 1
ATOM 649 N N . TYR A 1 84 ? 19.764 1.716 -10.170 1.00 69.81 84 TYR A N 1
ATOM 650 C CA . TYR A 1 84 ? 19.823 0.625 -9.196 1.00 69.81 84 TYR A CA 1
ATOM 651 C C . TYR A 1 84 ? 21.120 0.726 -8.389 1.00 69.81 84 TYR A C 1
ATOM 653 O O . TYR A 1 84 ? 22.073 -0.023 -8.597 1.00 69.81 84 TYR A O 1
ATOM 661 N N . THR A 1 85 ? 21.174 1.707 -7.486 1.00 83.31 85 THR A N 1
ATOM 662 C CA . THR A 1 85 ? 22.332 1.923 -6.609 1.00 83.31 85 THR A CA 1
ATOM 663 C C . THR A 1 85 ? 22.237 1.085 -5.332 1.00 83.31 85 THR A C 1
ATOM 665 O O . THR A 1 85 ? 21.157 0.634 -4.938 1.00 83.31 85 THR A O 1
ATOM 668 N N . THR A 1 86 ? 23.362 0.898 -4.638 1.00 85.69 86 THR A N 1
ATOM 669 C CA . THR A 1 86 ? 23.402 0.198 -3.342 1.00 85.69 86 THR A CA 1
ATOM 670 C C . THR A 1 86 ? 22.512 0.882 -2.298 1.00 85.69 86 THR A C 1
ATOM 672 O O . THR A 1 86 ? 21.876 0.211 -1.487 1.00 85.69 86 THR A O 1
ATOM 675 N N . GLU A 1 87 ? 22.421 2.213 -2.325 1.00 87.50 87 GLU A N 1
ATOM 676 C CA . GLU A 1 87 ? 21.561 2.987 -1.428 1.00 87.50 87 GLU A CA 1
ATOM 677 C C . GLU A 1 87 ? 20.080 2.705 -1.694 1.00 87.50 87 GLU A C 1
ATOM 679 O O . GLU A 1 87 ? 19.332 2.462 -0.747 1.00 87.50 87 GLU A O 1
ATOM 684 N N . LYS A 1 88 ? 19.658 2.674 -2.967 1.00 86.25 88 LYS A N 1
ATOM 685 C CA . LYS A 1 88 ? 18.280 2.315 -3.337 1.00 86.25 88 LYS A CA 1
ATOM 686 C C . LYS A 1 88 ? 17.962 0.880 -2.936 1.00 86.25 88 LYS A C 1
ATOM 688 O O . LYS A 1 88 ? 16.937 0.626 -2.315 1.00 86.25 88 LYS A O 1
ATOM 693 N N . TRP A 1 89 ? 18.886 -0.039 -3.200 1.00 88.69 89 TRP A N 1
ATOM 694 C CA . TRP A 1 89 ? 18.763 -1.441 -2.810 1.00 88.69 89 TRP A CA 1
ATOM 695 C C . TRP A 1 89 ? 18.552 -1.616 -1.296 1.00 88.69 89 TRP A C 1
ATOM 697 O O . TRP A 1 89 ? 17.724 -2.434 -0.878 1.00 88.69 89 TRP A O 1
ATOM 707 N N . LEU A 1 90 ? 19.280 -0.845 -0.475 1.00 92.81 90 LEU A N 1
ATOM 708 C CA . LEU A 1 90 ? 19.124 -0.820 0.984 1.00 92.81 90 LEU A CA 1
ATOM 709 C C . LEU A 1 90 ? 17.786 -0.197 1.394 1.00 92.81 90 LEU A C 1
ATOM 711 O O . LEU A 1 90 ? 17.097 -0.749 2.254 1.00 92.81 90 LEU A O 1
ATOM 715 N N . LEU A 1 91 ? 17.412 0.923 0.771 1.00 92.44 91 LEU A N 1
ATOM 716 C CA . LEU A 1 91 ? 16.159 1.624 1.033 1.00 92.44 91 LEU A CA 1
ATOM 717 C C . LEU A 1 91 ? 14.943 0.740 0.736 1.00 92.44 91 LEU A C 1
ATOM 719 O O . LEU A 1 91 ? 14.021 0.705 1.544 1.00 92.44 91 LEU A O 1
ATOM 723 N N . ASP A 1 92 ? 14.954 -0.022 -0.355 1.00 92.12 92 ASP A N 1
ATOM 724 C CA . ASP A 1 92 ? 13.855 -0.916 -0.743 1.00 92.12 92 ASP A CA 1
ATOM 725 C C . ASP A 1 92 ? 13.657 -2.053 0.253 1.00 92.12 92 ASP A C 1
ATOM 727 O O . ASP A 1 92 ? 12.534 -2.395 0.625 1.00 92.12 92 ASP A O 1
ATOM 731 N N . ARG A 1 93 ? 14.755 -2.615 0.759 1.00 94.81 93 ARG A N 1
ATOM 732 C CA . ARG A 1 93 ? 14.704 -3.665 1.783 1.00 94.81 93 ARG A CA 1
ATOM 733 C C . ARG A 1 93 ? 14.237 -3.121 3.116 1.00 94.81 93 ARG A C 1
ATOM 735 O O . ARG A 1 93 ? 13.365 -3.722 3.741 1.00 94.81 93 ARG A O 1
ATOM 742 N N . PHE A 1 94 ? 14.789 -1.986 3.535 1.00 95.56 94 PHE A N 1
ATOM 743 C CA . PHE A 1 94 ? 14.370 -1.324 4.761 1.00 95.56 94 PHE A CA 1
ATOM 744 C C . PHE A 1 94 ? 12.886 -0.962 4.702 1.00 95.56 94 PHE A C 1
ATOM 746 O O . PHE A 1 94 ? 12.127 -1.386 5.570 1.00 95.56 94 PHE A O 1
ATOM 753 N N . SER A 1 95 ? 12.465 -0.241 3.659 1.00 95.06 95 SER A N 1
ATOM 754 C CA . SER A 1 95 ? 11.083 0.211 3.490 1.00 95.06 95 SER A CA 1
ATOM 755 C C . SER A 1 95 ? 10.106 -0.958 3.456 1.00 95.06 95 SER A C 1
ATOM 757 O O . SER A 1 95 ? 9.087 -0.922 4.142 1.00 95.06 95 SER A O 1
ATOM 759 N N . THR A 1 96 ? 10.454 -2.035 2.752 1.00 95.25 96 THR A N 1
ATOM 760 C CA . THR A 1 96 ? 9.600 -3.218 2.664 1.00 95.25 96 THR A CA 1
ATOM 761 C C . THR A 1 96 ? 9.496 -3.964 3.991 1.00 95.25 96 THR A C 1
ATOM 763 O O . THR A 1 96 ? 8.392 -4.242 4.449 1.00 95.25 96 THR A O 1
ATOM 766 N N . ILE A 1 97 ? 10.624 -4.297 4.629 1.00 96.50 97 ILE A N 1
ATOM 767 C CA . ILE A 1 97 ? 10.631 -5.099 5.865 1.00 96.50 97 ILE A CA 1
ATOM 768 C C . ILE A 1 97 ? 10.000 -4.310 7.011 1.00 96.50 97 ILE A C 1
ATOM 770 O O . ILE A 1 97 ? 9.119 -4.814 7.711 1.00 96.50 97 ILE A O 1
ATOM 774 N N . PHE A 1 98 ? 10.436 -3.065 7.196 1.00 97.38 98 PHE A N 1
ATOM 775 C CA . PHE A 1 98 ? 9.927 -2.209 8.256 1.00 97.38 98 PHE A CA 1
ATOM 776 C C . PHE A 1 98 ? 8.470 -1.817 8.000 1.00 97.38 98 PHE A C 1
ATOM 778 O O . PHE A 1 98 ? 7.641 -1.918 8.899 1.00 97.38 98 PHE A O 1
ATOM 785 N N . GLY A 1 99 ? 8.124 -1.468 6.760 1.00 96.38 99 GLY A N 1
ATOM 786 C CA . GLY A 1 99 ? 6.751 -1.172 6.362 1.00 96.38 99 GLY A CA 1
ATOM 787 C C . GLY A 1 99 ? 5.803 -2.352 6.567 1.00 96.38 99 GLY A C 1
ATOM 788 O O . GLY A 1 99 ? 4.730 -2.172 7.135 1.00 96.38 99 GLY A O 1
ATOM 789 N N . ALA A 1 100 ? 6.209 -3.571 6.199 1.00 96.25 100 ALA A N 1
ATOM 790 C CA . ALA A 1 100 ? 5.422 -4.778 6.452 1.00 96.25 100 ALA A CA 1
ATOM 791 C C . ALA A 1 100 ? 5.204 -5.014 7.954 1.00 96.25 100 ALA A C 1
ATOM 793 O O . ALA A 1 100 ? 4.089 -5.317 8.375 1.00 96.25 100 ALA A O 1
ATOM 794 N N . PHE A 1 101 ? 6.238 -4.815 8.778 1.00 98.00 101 PHE A N 1
ATOM 795 C CA . PHE A 1 101 ? 6.101 -4.876 10.234 1.00 98.00 101 PHE A CA 1
ATOM 796 C C . PHE A 1 101 ? 5.082 -3.851 10.758 1.00 98.00 101 PHE A C 1
ATOM 798 O O . PHE A 1 101 ? 4.201 -4.212 11.540 1.00 98.00 101 PHE A O 1
ATOM 805 N N . LEU A 1 102 ? 5.151 -2.598 10.300 1.00 98.12 102 LEU A N 1
ATOM 806 C CA . LEU A 1 102 ? 4.203 -1.557 10.703 1.00 98.12 102 LEU A CA 1
ATOM 807 C C . LEU A 1 102 ? 2.772 -1.852 10.226 1.00 98.12 102 LEU A C 1
ATOM 809 O O . LEU A 1 102 ? 1.828 -1.646 10.984 1.00 98.12 102 LEU A O 1
ATOM 813 N N . MET A 1 103 ? 2.597 -2.389 9.016 1.00 97.62 103 MET A N 1
ATOM 814 C CA . MET A 1 103 ? 1.290 -2.819 8.502 1.00 97.62 103 MET A CA 1
ATOM 815 C C . MET A 1 103 ? 0.687 -3.955 9.332 1.00 97.62 103 MET A C 1
ATOM 817 O O . MET A 1 103 ? -0.519 -3.955 9.589 1.00 97.62 103 MET A O 1
ATOM 821 N N . CYS A 1 104 ? 1.509 -4.904 9.789 1.00 98.19 104 CYS A N 1
ATOM 822 C CA . CYS A 1 104 ? 1.079 -5.953 10.711 1.00 98.19 104 CYS A CA 1
ATOM 823 C C . CYS A 1 104 ? 0.697 -5.380 12.081 1.00 98.19 104 CYS A C 1
ATOM 825 O O . CYS A 1 104 ? -0.319 -5.777 12.644 1.00 98.19 104 CYS A O 1
ATOM 827 N N . LEU A 1 105 ? 1.477 -4.430 12.606 1.00 98.38 105 LEU A N 1
ATOM 828 C CA . LEU A 1 105 ? 1.178 -3.768 13.876 1.00 98.38 105 LEU A CA 1
ATOM 829 C C . LEU A 1 105 ? -0.134 -2.973 13.806 1.00 98.38 105 LEU A C 1
ATOM 831 O O . LEU A 1 105 ? -0.972 -3.084 14.698 1.00 98.38 105 LEU A O 1
ATOM 835 N N . TRP A 1 106 ? -0.342 -2.208 12.734 1.00 98.12 106 TRP A N 1
ATOM 836 C CA . TRP A 1 106 ? -1.587 -1.481 12.499 1.00 98.12 106 TRP A CA 1
ATOM 837 C C . TRP A 1 106 ? -2.779 -2.442 12.354 1.00 98.12 106 TRP A C 1
ATOM 839 O O . TRP A 1 106 ? -3.790 -2.280 13.037 1.00 98.12 106 TRP A O 1
ATOM 849 N N . GLY A 1 107 ? -2.629 -3.510 11.562 1.00 97.94 107 GLY A N 1
ATOM 850 C CA . GLY A 1 107 ? -3.652 -4.548 11.416 1.00 97.94 107 GLY A CA 1
ATOM 851 C C . GLY A 1 107 ? -3.996 -5.248 12.735 1.00 97.94 107 GLY A C 1
ATOM 852 O O . GLY A 1 107 ? -5.164 -5.523 12.998 1.00 97.94 107 GLY A O 1
ATOM 853 N N . PHE A 1 108 ? -3.007 -5.477 13.604 1.00 98.19 108 PHE A N 1
ATOM 854 C CA . PHE A 1 108 ? -3.229 -6.026 14.941 1.00 98.19 108 PHE A CA 1
ATOM 855 C C . PHE A 1 108 ? -4.102 -5.103 15.804 1.00 98.19 108 PHE A C 1
ATOM 857 O O . PHE A 1 108 ? -5.077 -5.572 16.389 1.00 98.19 108 PHE A O 1
ATOM 864 N N . HIS A 1 109 ? -3.810 -3.797 15.834 1.00 97.44 109 HIS A N 1
ATOM 865 C CA . HIS A 1 109 ? -4.610 -2.808 16.576 1.00 97.44 109 HIS A CA 1
ATOM 866 C C . HIS A 1 109 ? -6.042 -2.680 16.054 1.00 97.44 109 HIS A C 1
ATOM 868 O O . HIS A 1 109 ? -6.974 -2.437 16.824 1.00 97.44 109 HIS A O 1
ATOM 874 N N . ILE A 1 110 ? -6.237 -2.825 14.744 1.00 96.81 110 ILE A N 1
ATOM 875 C CA . ILE A 1 110 ? -7.567 -2.895 14.133 1.00 96.81 110 ILE A CA 1
ATOM 876 C C . ILE A 1 110 ? -8.295 -4.168 14.584 1.00 96.81 110 ILE A C 1
ATOM 878 O O . ILE A 1 110 ? -9.445 -4.111 15.022 1.00 96.81 110 ILE A O 1
ATOM 882 N N . ALA A 1 111 ? -7.639 -5.325 14.482 1.00 96.19 111 ALA A N 1
ATOM 883 C CA . ALA A 1 111 ? -8.244 -6.614 14.800 1.00 96.19 111 ALA A CA 1
ATOM 884 C C . ALA A 1 111 ? -8.617 -6.727 16.286 1.00 96.19 111 ALA A C 1
ATOM 886 O O . ALA A 1 111 ? -9.658 -7.290 16.617 1.00 96.19 111 ALA A O 1
ATOM 887 N N . SER A 1 112 ? -7.821 -6.140 17.186 1.00 95.38 112 SER A N 1
ATOM 888 C CA . SER A 1 112 ? -8.112 -6.132 18.625 1.00 95.38 112 SER A CA 1
ATOM 889 C C . SER A 1 112 ? -9.353 -5.318 19.007 1.00 95.38 112 SER A C 1
ATOM 891 O O . SER A 1 112 ? -9.848 -5.462 20.120 1.00 95.38 112 SER A O 1
ATOM 893 N N . ARG A 1 113 ? -9.849 -4.460 18.105 1.00 94.06 113 ARG A N 1
ATOM 894 C CA . ARG A 1 113 ? -11.052 -3.626 18.283 1.00 94.06 113 ARG A CA 1
ATOM 895 C C . ARG A 1 113 ? -12.240 -4.108 17.445 1.00 94.06 113 ARG A C 1
ATOM 897 O O . ARG A 1 113 ? -13.201 -3.369 17.259 1.00 94.06 113 ARG A O 1
ATOM 904 N N . PHE A 1 114 ? -12.168 -5.325 16.907 1.00 93.94 114 PHE A N 1
ATOM 905 C CA . PHE A 1 114 ? -13.216 -5.863 16.050 1.00 93.94 114 PHE A CA 1
ATOM 906 C C . PHE A 1 114 ? -14.577 -5.906 16.756 1.00 93.94 114 PHE A C 1
ATOM 908 O O . PHE A 1 114 ? -14.721 -6.514 17.817 1.00 93.94 114 PHE A O 1
ATOM 915 N N . ASP A 1 115 ? -15.577 -5.292 16.123 1.00 88.94 115 ASP A N 1
ATOM 916 C CA . ASP A 1 115 ? -16.961 -5.279 16.584 1.00 88.94 115 ASP A CA 1
ATOM 917 C C . ASP A 1 115 ? -17.837 -6.138 15.664 1.00 88.94 115 ASP A C 1
ATOM 919 O O . ASP A 1 115 ? -18.094 -5.803 14.505 1.00 88.94 115 ASP A O 1
ATOM 923 N N . ILE A 1 116 ? -18.321 -7.260 16.202 1.00 89.56 116 ILE A N 1
ATOM 924 C CA . ILE A 1 116 ? -19.184 -8.208 15.487 1.00 89.56 116 ILE A CA 1
ATOM 925 C C . ILE A 1 116 ? -20.549 -7.609 15.118 1.00 89.56 116 ILE A C 1
ATOM 927 O O . ILE A 1 116 ? -21.212 -8.106 14.208 1.00 89.56 116 ILE A O 1
ATOM 931 N N . PHE A 1 117 ? -20.986 -6.546 15.794 1.00 93.00 117 PHE A N 1
ATOM 932 C CA . PHE A 1 117 ? -22.260 -5.898 15.493 1.00 93.00 117 PHE A CA 1
ATOM 933 C C . PHE A 1 117 ? -22.157 -4.916 14.319 1.00 93.00 117 PHE A C 1
ATOM 935 O O . PHE A 1 117 ? -23.183 -4.558 13.741 1.00 93.00 117 PHE A O 1
ATOM 942 N N . ASP A 1 118 ? -20.941 -4.541 13.906 1.00 92.56 118 ASP A N 1
ATOM 943 C CA . ASP A 1 118 ? -20.692 -3.588 12.819 1.00 92.56 118 ASP A CA 1
ATOM 944 C C . ASP A 1 118 ? -20.218 -4.239 11.506 1.00 92.56 118 ASP A C 1
ATOM 946 O O . ASP A 1 118 ? -19.617 -3.599 10.642 1.00 92.56 118 ASP A O 1
ATOM 950 N N . VAL A 1 119 ? -20.508 -5.528 11.307 1.00 93.94 119 VAL A N 1
ATOM 951 C CA . VAL A 1 119 ? -20.067 -6.287 10.120 1.00 93.94 119 VAL A CA 1
ATOM 952 C C . VAL A 1 119 ? -20.444 -5.594 8.808 1.00 93.94 119 VAL A C 1
ATOM 954 O O . VAL A 1 119 ? -19.641 -5.557 7.879 1.00 93.94 119 VAL A O 1
ATOM 957 N N . PHE A 1 120 ? -21.639 -5.003 8.723 1.00 95.62 120 PHE A N 1
ATOM 958 C CA . PHE A 1 120 ? -22.053 -4.280 7.519 1.00 95.62 120 PHE A CA 1
ATOM 959 C C . PHE A 1 120 ? -21.177 -3.047 7.251 1.00 95.62 120 PHE A C 1
ATOM 961 O O . PHE A 1 120 ? -20.740 -2.849 6.117 1.00 95.62 120 PHE A O 1
ATOM 968 N N . GLY A 1 121 ? -20.876 -2.248 8.281 1.00 95.81 121 GLY A N 1
ATOM 969 C CA . GLY A 1 121 ? -19.995 -1.085 8.162 1.00 95.81 121 GLY A CA 1
ATOM 970 C C . GLY A 1 121 ? -18.585 -1.481 7.731 1.00 95.81 121 GLY A C 1
ATOM 971 O O . GLY A 1 121 ? -18.025 -0.870 6.824 1.00 95.81 121 GLY A O 1
ATOM 972 N N . ILE A 1 122 ? -18.056 -2.563 8.305 1.00 96.06 122 ILE A N 1
ATOM 973 C CA . ILE A 1 122 ? -16.745 -3.124 7.953 1.00 96.06 122 ILE A CA 1
ATOM 974 C C . ILE A 1 122 ? -16.707 -3.553 6.480 1.00 96.06 122 ILE A C 1
ATOM 976 O O . ILE A 1 122 ? -15.781 -3.181 5.759 1.00 96.06 122 ILE A O 1
ATOM 980 N N . LEU A 1 123 ? -17.719 -4.288 6.005 1.00 96.00 123 LEU A N 1
ATOM 981 C CA . LEU A 1 123 ? -17.801 -4.713 4.603 1.00 96.00 123 LEU A CA 1
ATOM 982 C C . LEU A 1 123 ? -17.866 -3.516 3.646 1.00 96.00 123 LEU A C 1
ATOM 984 O O . LEU A 1 123 ? -17.175 -3.515 2.628 1.00 96.00 123 LEU A O 1
ATOM 988 N N . MET A 1 124 ? -18.645 -2.483 3.981 1.00 97.06 124 MET A N 1
ATOM 989 C CA . MET A 1 124 ? -18.701 -1.255 3.180 1.00 97.06 124 MET A CA 1
ATOM 990 C C . MET A 1 124 ? -17.351 -0.539 3.141 1.00 97.06 124 MET A C 1
ATOM 992 O O . MET A 1 124 ? -16.922 -0.123 2.068 1.00 97.06 124 MET A O 1
ATOM 996 N N . SER A 1 125 ? -16.641 -0.447 4.266 1.00 97.31 125 SER A N 1
ATOM 997 C CA . SER A 1 125 ? -15.301 0.142 4.312 1.00 97.31 125 SER A CA 1
ATOM 998 C C . SER A 1 125 ? -14.291 -0.612 3.449 1.00 97.31 125 SER A C 1
ATOM 1000 O O . SER A 1 125 ? -13.495 0.024 2.761 1.00 97.31 125 SER A O 1
ATOM 1002 N N . ILE A 1 126 ? -14.341 -1.949 3.440 1.00 95.81 126 ILE A N 1
ATOM 1003 C CA . ILE A 1 126 ? -13.478 -2.781 2.588 1.00 95.81 126 ILE A CA 1
ATOM 1004 C C . ILE A 1 126 ? -13.759 -2.498 1.108 1.00 95.81 126 ILE A C 1
ATOM 1006 O O . ILE A 1 126 ? -12.837 -2.181 0.357 1.00 95.81 126 ILE A O 1
ATOM 1010 N N . VAL A 1 127 ? -15.030 -2.558 0.697 1.00 95.00 127 VAL A N 1
ATOM 1011 C CA . VAL A 1 127 ? -15.431 -2.309 -0.697 1.00 95.00 127 VAL A CA 1
ATOM 1012 C C . VAL A 1 127 ? -15.063 -0.890 -1.127 1.00 95.00 127 VAL A C 1
ATOM 1014 O O . VAL A 1 127 ? -14.505 -0.698 -2.203 1.00 95.00 127 VAL A O 1
ATOM 1017 N N . MET A 1 128 ? -15.308 0.112 -0.28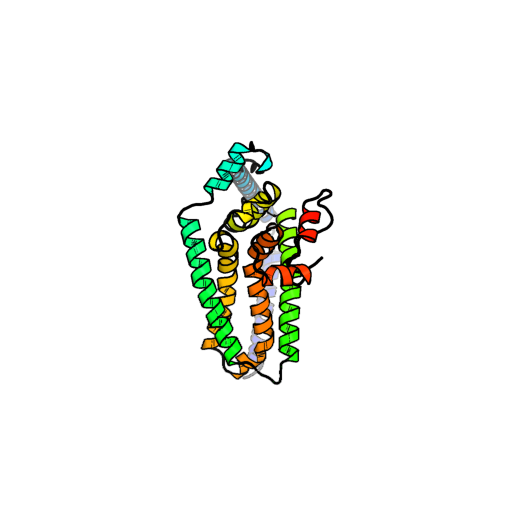3 1.00 96.44 128 MET A N 1
ATOM 1018 C CA . MET A 1 128 ? -14.942 1.493 -0.593 1.00 96.44 128 MET A CA 1
ATOM 1019 C C . MET A 1 128 ? -13.428 1.681 -0.687 1.00 96.44 128 MET A C 1
ATOM 1021 O O . MET A 1 128 ? -12.972 2.388 -1.580 1.00 96.44 128 MET A O 1
ATOM 1025 N N . GLY A 1 129 ? -12.643 1.042 0.187 1.00 95.12 129 GLY A N 1
ATOM 1026 C CA . GLY A 1 129 ? -11.180 1.114 0.143 1.00 95.12 129 GLY A CA 1
ATOM 1027 C C . GLY A 1 129 ? -10.632 0.557 -1.169 1.00 95.12 129 GLY A C 1
ATOM 1028 O O . GLY A 1 129 ? -9.775 1.176 -1.792 1.00 95.12 129 GLY A O 1
ATOM 1029 N N . MET A 1 130 ? -11.203 -0.558 -1.627 1.00 91.38 130 MET A N 1
ATOM 1030 C CA . MET A 1 130 ? -10.933 -1.144 -2.939 1.00 91.38 130 MET A CA 1
ATOM 1031 C C . MET A 1 130 ? -11.278 -0.178 -4.083 1.00 91.38 130 MET A C 1
ATOM 1033 O O . MET A 1 130 ? -10.406 0.169 -4.877 1.00 91.38 130 MET A O 1
ATOM 1037 N N . LEU A 1 131 ? -12.522 0.306 -4.147 1.00 90.62 131 LEU A N 1
ATOM 1038 C CA . LEU A 1 131 ? -12.982 1.194 -5.225 1.00 90.62 131 LEU A CA 1
ATOM 1039 C C . LEU A 1 131 ? -12.176 2.497 -5.301 1.00 90.62 131 LEU A C 1
ATOM 1041 O O . LEU A 1 131 ? -11.844 2.962 -6.389 1.00 90.62 131 LEU A O 1
ATOM 1045 N N . VAL A 1 132 ? -11.840 3.085 -4.150 1.00 92.31 132 VAL A N 1
ATOM 1046 C CA . VAL A 1 132 ? -11.016 4.297 -4.101 1.00 92.31 132 VAL A CA 1
ATOM 1047 C C . VAL A 1 132 ? -9.582 3.998 -4.527 1.00 92.31 132 VAL A C 1
ATOM 1049 O O . VAL A 1 132 ? -9.010 4.805 -5.254 1.00 92.31 132 VAL A O 1
ATOM 1052 N N . ALA A 1 133 ? -9.007 2.853 -4.147 1.00 89.44 133 ALA A N 1
ATOM 1053 C CA . ALA A 1 133 ? -7.670 2.467 -4.597 1.00 89.44 133 ALA A CA 1
ATOM 1054 C C . ALA A 1 133 ? -7.607 2.329 -6.123 1.00 89.44 133 ALA A C 1
ATOM 1056 O O . ALA A 1 133 ? -6.688 2.849 -6.752 1.00 89.44 133 ALA A O 1
ATOM 1057 N N . ASP A 1 134 ? -8.610 1.682 -6.716 1.00 85.56 134 ASP A N 1
ATOM 1058 C CA . ASP A 1 134 ? -8.745 1.542 -8.165 1.00 85.56 134 ASP A CA 1
ATOM 1059 C C . ASP A 1 134 ? -8.824 2.902 -8.862 1.00 85.56 134 ASP A C 1
ATOM 1061 O O . ASP A 1 134 ? -7.989 3.222 -9.713 1.00 85.56 134 ASP A O 1
ATOM 1065 N N . PHE A 1 135 ? -9.743 3.756 -8.414 1.00 85.62 135 PHE A N 1
ATOM 1066 C CA . PHE A 1 135 ? -9.906 5.102 -8.951 1.00 85.62 135 PHE A CA 1
ATOM 1067 C C . PHE A 1 135 ? -8.632 5.952 -8.814 1.00 85.62 135 PHE A C 1
ATOM 1069 O O . PHE A 1 135 ? -8.196 6.587 -9.777 1.00 85.62 135 PHE A O 1
ATOM 1076 N N . MET A 1 136 ? -8.001 5.948 -7.634 1.00 84.44 136 MET A N 1
ATOM 1077 C CA . MET A 1 136 ? -6.759 6.684 -7.387 1.00 84.44 136 MET A CA 1
ATOM 1078 C C . MET A 1 136 ? -5.609 6.156 -8.241 1.00 84.44 136 MET A C 1
ATOM 1080 O O . MET A 1 136 ? -4.820 6.954 -8.740 1.00 84.44 136 MET A O 1
ATOM 1084 N N . SER A 1 137 ? -5.523 4.842 -8.455 1.00 79.69 137 SER A N 1
ATOM 1085 C CA . SER A 1 137 ? -4.502 4.252 -9.322 1.00 79.69 137 SER A CA 1
ATOM 1086 C C . SER A 1 137 ? -4.630 4.742 -10.762 1.00 79.69 137 SER A C 1
ATOM 1088 O O . SER A 1 137 ? -3.637 5.175 -11.342 1.00 79.69 137 SER A O 1
ATOM 1090 N N . GLY A 1 138 ? -5.856 4.788 -11.297 1.00 76.31 138 GLY A N 1
ATOM 1091 C CA . GLY A 1 138 ? -6.132 5.328 -12.625 1.00 76.31 138 GLY A CA 1
ATOM 1092 C C . GLY A 1 138 ? -5.810 6.819 -12.718 1.00 76.31 138 GLY A C 1
ATOM 1093 O O . GLY A 1 138 ? -5.193 7.251 -13.687 1.00 76.31 138 GLY A O 1
ATOM 1094 N N . MET A 1 139 ? -6.147 7.602 -11.687 1.00 78.50 139 MET A N 1
ATOM 1095 C CA . MET A 1 139 ? -5.821 9.031 -11.628 1.00 78.50 139 MET A CA 1
ATOM 1096 C C . MET A 1 139 ? -4.310 9.285 -11.589 1.00 78.50 139 MET A C 1
ATOM 1098 O O . MET A 1 139 ? -3.821 10.162 -12.301 1.00 78.50 139 MET A O 1
ATOM 1102 N N . VAL A 1 140 ? -3.566 8.532 -10.774 1.00 77.06 140 VAL A N 1
ATOM 1103 C CA . VAL A 1 140 ? -2.103 8.649 -10.678 1.00 77.06 140 VAL A CA 1
ATOM 1104 C C . VAL A 1 140 ? -1.447 8.229 -11.989 1.00 77.06 140 VAL A C 1
ATOM 1106 O O . VAL A 1 140 ? -0.545 8.920 -12.453 1.00 77.06 140 VAL A O 1
ATOM 1109 N N . HIS A 1 141 ? -1.923 7.150 -12.612 1.00 72.44 141 HIS A N 1
ATOM 1110 C CA . HIS A 1 141 ? -1.434 6.681 -13.908 1.00 72.44 141 HIS A CA 1
ATOM 1111 C C . HIS A 1 141 ? -1.673 7.732 -14.998 1.00 72.44 141 HIS A C 1
ATOM 1113 O O . HIS A 1 141 ? -0.729 8.180 -15.641 1.00 72.44 141 HIS A O 1
ATOM 1119 N N . TRP A 1 142 ? -2.909 8.220 -15.127 1.00 73.19 142 TRP A N 1
ATOM 1120 C CA . TRP A 1 142 ? -3.248 9.288 -16.065 1.00 73.19 142 TRP A CA 1
ATOM 1121 C C . TRP A 1 142 ? -2.431 10.561 -15.817 1.00 73.19 142 TRP A C 1
ATOM 1123 O O . TRP A 1 142 ? -1.945 11.181 -16.764 1.00 73.19 142 TRP A O 1
ATOM 1133 N N . GLY A 1 143 ? -2.246 10.950 -14.553 1.00 72.69 143 GLY A N 1
ATOM 1134 C CA . GLY A 1 143 ? -1.445 12.114 -14.193 1.00 72.69 143 GLY A CA 1
ATOM 1135 C C . GLY A 1 143 ? 0.033 11.947 -14.554 1.00 72.69 143 GLY A C 1
ATOM 1136 O O . GLY A 1 143 ? 0.650 12.882 -15.067 1.00 72.69 143 GLY A O 1
ATOM 1137 N N . ALA A 1 144 ? 0.591 10.753 -14.339 1.00 71.50 144 ALA A N 1
ATOM 1138 C CA . ALA A 1 144 ? 1.959 10.419 -14.716 1.00 71.50 144 ALA A CA 1
ATOM 1139 C C . ALA A 1 144 ? 2.156 10.419 -16.242 1.00 71.50 144 ALA A C 1
ATOM 1141 O O . ALA A 1 144 ? 3.168 10.937 -16.712 1.00 71.50 144 ALA A O 1
ATOM 1142 N N . ASP A 1 145 ? 1.182 9.927 -17.008 1.00 67.94 145 ASP A N 1
ATOM 1143 C CA . ASP A 1 145 ? 1.243 9.906 -18.475 1.00 67.94 145 ASP A CA 1
ATOM 1144 C C . ASP A 1 145 ? 1.034 11.289 -19.098 1.00 67.94 145 ASP A C 1
ATOM 1146 O O . ASP A 1 145 ? 1.689 11.641 -20.079 1.00 67.94 145 ASP A O 1
ATOM 1150 N N . THR A 1 146 ? 0.141 12.094 -18.518 1.00 72.00 146 THR A N 1
ATOM 1151 C CA . THR A 1 146 ? -0.237 13.402 -19.074 1.00 72.00 146 THR A CA 1
ATOM 1152 C C . THR A 1 146 ? 0.760 14.498 -18.696 1.00 72.00 146 THR A C 1
ATOM 1154 O O . THR A 1 146 ? 1.077 15.356 -19.521 1.00 72.00 146 THR A O 1
ATOM 1157 N N . TRP A 1 147 ? 1.267 14.485 -17.458 1.00 66.75 147 TRP A N 1
ATOM 1158 C CA . TRP A 1 147 ? 2.101 15.567 -16.913 1.00 66.75 147 TRP A CA 1
ATOM 1159 C C . TRP A 1 147 ? 3.395 15.101 -16.243 1.00 66.75 147 TRP A C 1
ATOM 1161 O O . TRP A 1 147 ? 4.215 15.933 -15.850 1.00 66.75 147 TRP A O 1
ATOM 1171 N N . GLY A 1 148 ? 3.603 13.796 -16.077 1.00 61.31 148 GLY A N 1
ATOM 1172 C CA . GLY A 1 148 ? 4.755 13.278 -15.355 1.00 61.31 148 GLY A CA 1
ATOM 1173 C C . GLY A 1 148 ? 6.065 13.492 -16.111 1.00 61.31 148 GLY A C 1
ATOM 1174 O O . GLY A 1 148 ? 6.251 12.983 -17.217 1.00 61.31 148 GLY A O 1
ATOM 1175 N N . SER A 1 149 ? 7.020 14.177 -15.476 1.00 61.66 149 SER A N 1
ATOM 1176 C CA . SER A 1 149 ? 8.424 14.212 -15.897 1.00 61.66 149 SER A CA 1
ATOM 1177 C C . SER A 1 149 ? 9.317 13.372 -14.974 1.00 61.66 149 SER A C 1
ATOM 1179 O O . SER A 1 149 ? 9.197 13.437 -13.749 1.00 61.66 149 SER A O 1
ATOM 1181 N N . VAL A 1 150 ? 10.255 12.615 -15.555 1.00 58.81 150 VAL A N 1
ATOM 1182 C CA . VAL A 1 150 ? 11.281 11.855 -14.805 1.00 58.81 150 VAL A CA 1
ATOM 1183 C C . VAL A 1 150 ? 12.266 12.761 -14.065 1.00 58.81 150 VAL A C 1
ATOM 1185 O O . VAL A 1 150 ? 12.962 12.305 -13.158 1.00 58.81 150 VAL A O 1
ATOM 1188 N N . ASP A 1 151 ? 12.287 14.044 -14.419 1.00 55.41 151 ASP A N 1
ATOM 1189 C CA . ASP A 1 151 ? 13.219 15.040 -13.897 1.00 55.41 151 ASP A CA 1
ATOM 1190 C C . ASP A 1 151 ? 12.702 15.734 -12.628 1.00 55.41 151 ASP A C 1
ATOM 1192 O O . ASP A 1 151 ? 13.440 16.485 -11.991 1.00 55.41 151 ASP A O 1
ATOM 1196 N N . LEU A 1 152 ? 11.464 15.435 -12.199 1.00 54.97 152 LEU A N 1
ATOM 1197 C CA . LEU A 1 152 ? 10.978 15.842 -10.881 1.00 54.97 152 LEU A CA 1
ATOM 1198 C C . LEU A 1 152 ? 11.842 15.184 -9.790 1.00 54.97 152 LEU A C 1
ATOM 1200 O O . LEU A 1 152 ? 11.965 13.950 -9.764 1.00 54.97 152 LEU A O 1
ATOM 1204 N N . PRO A 1 153 ? 12.430 15.964 -8.863 1.00 49.53 153 PRO A N 1
ATOM 1205 C CA . PRO A 1 153 ? 13.257 15.406 -7.806 1.00 49.53 153 PRO A CA 1
ATOM 1206 C C . PRO A 1 153 ? 12.416 14.464 -6.939 1.00 49.53 153 PRO A C 1
ATOM 1208 O O . PRO A 1 153 ? 11.274 14.762 -6.598 1.00 49.53 153 PRO A O 1
ATOM 1211 N N . VAL A 1 154 ? 12.995 13.313 -6.588 1.00 57.97 154 VAL A N 1
ATOM 1212 C CA . VAL A 1 154 ? 12.372 12.233 -5.802 1.00 57.97 154 VAL A CA 1
ATOM 1213 C C . VAL A 1 154 ? 11.218 11.525 -6.533 1.00 57.97 154 VAL A C 1
ATOM 1215 O O . VAL A 1 154 ? 11.355 10.350 -6.860 1.00 57.97 154 VAL A O 1
ATOM 1218 N N . ILE A 1 155 ? 10.126 12.218 -6.866 1.00 58.16 155 ILE A N 1
ATOM 1219 C CA . ILE A 1 155 ? 8.911 11.617 -7.449 1.00 58.16 155 ILE A CA 1
ATOM 1220 C C . ILE A 1 155 ? 9.143 11.141 -8.892 1.00 58.16 155 ILE A C 1
ATOM 1222 O O . ILE A 1 155 ? 8.732 10.040 -9.256 1.00 58.16 155 ILE A O 1
ATOM 1226 N N . GLY A 1 156 ? 9.846 11.925 -9.713 1.00 58.34 156 GLY A N 1
ATOM 1227 C CA . GLY A 1 156 ? 10.121 11.572 -11.109 1.00 58.34 156 GLY A CA 1
ATOM 1228 C C . GLY A 1 156 ? 11.030 10.355 -11.245 1.00 58.34 156 GLY A C 1
ATOM 1229 O O . GLY A 1 156 ? 10.774 9.456 -12.048 1.00 58.34 156 GLY A O 1
ATOM 1230 N N . LYS A 1 157 ? 12.056 10.284 -10.394 1.00 61.72 157 LYS A N 1
ATOM 1231 C CA . LYS A 1 157 ? 13.026 9.183 -10.392 1.00 61.72 157 LYS A CA 1
ATOM 1232 C C . LYS A 1 157 ? 12.478 7.896 -9.770 1.00 61.72 157 LYS A C 1
ATOM 1234 O O . LYS A 1 157 ? 12.821 6.827 -10.266 1.00 61.72 157 LYS A O 1
ATOM 1239 N N . ALA A 1 158 ? 11.654 7.994 -8.725 1.00 60.41 158 ALA A N 1
ATOM 1240 C CA . ALA A 1 158 ? 11.105 6.831 -8.023 1.00 60.41 158 ALA A CA 1
ATOM 1241 C C . ALA A 1 158 ? 9.829 6.279 -8.677 1.00 60.41 158 ALA A C 1
ATOM 1243 O O . ALA A 1 158 ? 9.677 5.070 -8.769 1.00 60.41 158 ALA A O 1
ATOM 1244 N N . PHE A 1 159 ? 8.936 7.140 -9.180 1.00 63.50 159 PHE A N 1
ATOM 1245 C CA . PHE A 1 159 ? 7.643 6.707 -9.720 1.00 63.50 159 PHE A CA 1
ATOM 1246 C C . PHE A 1 159 ? 7.588 6.795 -11.245 1.00 63.50 159 PHE A C 1
ATOM 1248 O O . PHE A 1 159 ? 7.314 5.804 -11.908 1.00 63.50 159 PHE A O 1
ATOM 1255 N N . ILE A 1 160 ? 7.910 7.938 -11.851 1.00 65.62 160 ILE A N 1
ATOM 1256 C CA . ILE A 1 160 ? 7.676 8.128 -13.298 1.00 65.62 160 ILE A CA 1
ATOM 1257 C C . ILE A 1 160 ? 8.651 7.296 -14.148 1.00 65.62 160 ILE A C 1
ATOM 1259 O O . ILE A 1 160 ? 8.296 6.794 -15.215 1.00 65.62 160 ILE A O 1
ATOM 1263 N N . ARG A 1 161 ? 9.884 7.101 -13.674 1.00 67.44 161 ARG A N 1
ATOM 1264 C CA . ARG A 1 161 ? 10.913 6.330 -14.385 1.00 67.44 161 ARG A CA 1
ATOM 1265 C C . ARG A 1 161 ? 10.561 4.837 -14.533 1.00 67.44 161 ARG A C 1
ATOM 1267 O O . ARG A 1 161 ? 10.599 4.385 -15.678 1.00 67.44 161 ARG A O 1
ATOM 1274 N N . PRO A 1 162 ? 10.164 4.090 -13.481 1.00 65.69 162 PRO A N 1
ATOM 1275 C CA . PRO A 1 162 ? 9.670 2.716 -13.638 1.00 65.69 162 PRO A CA 1
ATOM 1276 C C . PRO A 1 162 ? 8.455 2.592 -14.565 1.00 65.69 162 PRO A C 1
ATOM 1278 O O . PRO A 1 162 ? 8.386 1.653 -15.356 1.00 65.69 162 PRO A O 1
ATOM 1281 N N . PHE A 1 163 ? 7.524 3.554 -14.525 1.00 66.56 163 PHE A N 1
ATOM 1282 C CA . PHE A 1 163 ? 6.383 3.587 -15.449 1.00 66.56 163 PHE A CA 1
ATOM 1283 C C . PHE A 1 163 ? 6.840 3.740 -16.909 1.00 66.56 163 PHE A C 1
ATOM 1285 O O . PHE A 1 163 ? 6.450 2.957 -17.771 1.00 66.56 163 PHE A O 1
ATOM 1292 N N . ARG A 1 164 ? 7.741 4.681 -17.214 1.00 67.56 164 ARG A N 1
ATOM 1293 C CA . ARG A 1 164 ? 8.257 4.851 -18.587 1.00 67.56 164 ARG A CA 1
ATOM 1294 C C . ARG A 1 164 ? 9.099 3.671 -19.063 1.00 67.56 164 ARG A C 1
ATOM 1296 O O . ARG A 1 164 ? 9.031 3.309 -20.236 1.00 67.56 164 ARG A O 1
ATOM 1303 N N . GLU A 1 165 ? 9.881 3.062 -18.174 1.00 67.50 165 GLU A N 1
ATOM 1304 C CA . GLU A 1 165 ? 10.592 1.816 -18.469 1.00 67.50 165 GLU A CA 1
ATOM 1305 C C . GLU A 1 165 ? 9.609 0.703 -18.832 1.00 67.50 165 GLU A C 1
ATOM 1307 O O . GLU A 1 165 ? 9.823 0.001 -19.817 1.00 67.50 165 GLU A O 1
ATOM 1312 N N . HIS A 1 166 ? 8.490 0.613 -18.114 1.00 71.12 166 HIS A N 1
ATOM 1313 C CA . HIS A 1 166 ? 7.446 -0.366 -18.372 1.00 71.12 166 HIS A CA 1
ATOM 1314 C C . HIS A 1 166 ? 6.820 -0.239 -19.774 1.00 71.12 166 HIS A C 1
ATOM 1316 O O . HIS A 1 166 ? 6.606 -1.250 -20.439 1.00 71.12 166 HIS A O 1
ATOM 1322 N N . HIS A 1 167 ? 6.586 0.973 -20.283 1.00 67.31 167 HIS A N 1
ATOM 1323 C CA . HIS A 1 167 ? 6.086 1.147 -21.657 1.00 67.31 167 HIS A CA 1
ATOM 1324 C C . HIS A 1 167 ? 7.125 0.798 -22.737 1.00 67.31 167 HIS A C 1
ATOM 1326 O O . HIS A 1 167 ? 6.760 0.512 -23.877 1.00 67.31 167 HIS A O 1
ATOM 1332 N N . VAL A 1 168 ? 8.420 0.812 -22.404 1.00 68.25 168 VAL A N 1
ATOM 1333 C CA . VAL A 1 168 ? 9.507 0.448 -23.330 1.00 68.25 168 VAL A CA 1
ATOM 1334 C C . VAL A 1 168 ? 9.822 -1.051 -23.273 1.00 68.25 168 VAL A C 1
ATOM 1336 O O . VAL A 1 168 ? 10.072 -1.663 -24.313 1.00 68.25 168 VAL A O 1
ATOM 1339 N N . ASP A 1 169 ? 9.809 -1.644 -22.081 1.00 71.06 169 ASP A N 1
ATOM 1340 C CA . ASP A 1 169 ? 9.945 -3.078 -21.832 1.00 71.06 169 ASP A CA 1
ATOM 1341 C C . ASP A 1 169 ? 8.906 -3.532 -20.790 1.00 71.06 169 ASP A C 1
ATOM 1343 O O . ASP A 1 169 ? 9.179 -3.529 -19.582 1.00 71.06 169 ASP A O 1
ATOM 1347 N N . PRO A 1 170 ? 7.726 -3.994 -21.247 1.00 68.38 170 PRO A N 1
ATOM 1348 C CA . PRO A 1 170 ? 6.647 -4.406 -20.356 1.00 68.38 170 PRO A CA 1
ATOM 1349 C C . PRO A 1 170 ? 7.039 -5.507 -19.369 1.00 68.38 170 PRO A C 1
ATOM 1351 O O . PRO A 1 170 ? 6.507 -5.585 -18.264 1.00 68.38 170 PRO A O 1
ATOM 1354 N N . THR A 1 171 ? 8.017 -6.333 -19.741 1.00 76.25 171 THR A N 1
ATOM 1355 C CA . THR A 1 171 ? 8.469 -7.473 -18.940 1.00 76.25 171 THR A CA 1
ATOM 1356 C C . THR A 1 171 ? 9.608 -7.131 -17.980 1.00 76.25 171 THR A C 1
ATOM 1358 O O . THR A 1 171 ? 10.012 -7.986 -17.195 1.00 76.25 171 THR A O 1
ATOM 1361 N N . ALA A 1 172 ? 10.139 -5.903 -17.993 1.00 74.12 172 ALA A N 1
ATOM 1362 C CA . ALA A 1 172 ? 11.185 -5.491 -17.052 1.00 74.12 172 ALA A CA 1
ATOM 1363 C C . ALA A 1 172 ? 10.751 -5.668 -15.597 1.00 74.12 172 ALA A C 1
ATOM 1365 O O . ALA A 1 172 ? 11.438 -6.326 -14.815 1.00 74.12 172 ALA A O 1
ATOM 1366 N N . MET A 1 173 ? 9.530 -5.235 -15.290 1.00 76.62 173 MET A N 1
ATOM 1367 C CA . MET A 1 173 ? 8.931 -5.359 -13.964 1.00 76.62 173 MET A CA 1
ATOM 1368 C C . MET A 1 173 ? 8.828 -6.815 -13.477 1.00 76.62 173 MET A C 1
ATOM 1370 O O . MET A 1 173 ? 8.900 -7.073 -12.276 1.00 76.62 173 MET A O 1
ATOM 1374 N N . THR A 1 174 ? 8.719 -7.807 -14.374 1.00 83.19 174 THR A N 1
ATOM 1375 C CA . THR A 1 174 ? 8.648 -9.220 -13.958 1.00 83.19 174 THR A CA 1
ATOM 1376 C C . THR A 1 174 ? 9.980 -9.755 -13.433 1.00 83.19 174 THR A C 1
ATOM 1378 O O . THR A 1 174 ? 9.993 -10.810 -12.803 1.00 83.19 174 THR A O 1
ATOM 1381 N N . ARG A 1 175 ? 11.090 -9.048 -13.682 1.00 82.12 175 ARG A N 1
ATOM 1382 C CA . ARG A 1 175 ? 12.445 -9.445 -13.270 1.00 82.12 175 ARG A CA 1
ATOM 1383 C C . ARG A 1 175 ? 12.883 -8.841 -11.935 1.00 82.12 175 ARG A C 1
ATOM 1385 O O . ARG A 1 175 ? 13.861 -9.321 -11.376 1.00 82.12 175 ARG A O 1
ATOM 1392 N N . HIS A 1 176 ? 12.164 -7.846 -11.424 1.00 83.56 176 HIS A N 1
ATOM 1393 C CA . HIS A 1 176 ? 12.454 -7.226 -10.129 1.00 83.56 176 HIS A CA 1
ATOM 1394 C C . HIS A 1 176 ? 12.073 -8.161 -8.983 1.00 83.56 176 HIS A C 1
ATOM 1396 O O . HIS A 1 176 ? 11.145 -8.963 -9.119 1.00 83.56 176 HIS A O 1
ATOM 1402 N N . ASP A 1 177 ? 12.741 -8.072 -7.838 1.00 88.31 177 ASP A N 1
ATOM 1403 C CA . ASP A 1 177 ? 12.320 -8.806 -6.640 1.00 88.31 177 ASP A CA 1
ATOM 1404 C C . ASP A 1 177 ? 11.125 -8.113 -5.938 1.00 88.31 177 ASP A C 1
ATOM 1406 O O . ASP A 1 177 ? 10.579 -7.117 -6.423 1.00 88.31 177 ASP A O 1
ATOM 1410 N N . VAL A 1 178 ? 10.636 -8.675 -4.825 1.00 88.00 178 VAL A N 1
ATOM 1411 C CA . VAL A 1 178 ? 9.499 -8.089 -4.084 1.00 88.00 178 VAL A CA 1
ATOM 1412 C C . VAL A 1 178 ? 9.847 -6.728 -3.470 1.00 88.00 178 VAL A C 1
ATOM 1414 O O . VAL A 1 178 ? 8.955 -5.898 -3.307 1.00 88.00 178 VAL A O 1
ATOM 1417 N N . TYR A 1 179 ? 11.124 -6.495 -3.159 1.00 92.19 179 TYR A N 1
ATOM 1418 C CA . TYR A 1 179 ? 11.609 -5.269 -2.535 1.00 92.19 179 TYR A CA 1
ATOM 1419 C C . TYR A 1 179 ? 11.643 -4.141 -3.558 1.00 92.19 179 TYR A C 1
ATOM 1421 O O . TYR A 1 179 ? 11.038 -3.100 -3.341 1.00 92.19 179 TYR A O 1
ATOM 1429 N N . GLU A 1 180 ? 12.260 -4.380 -4.712 1.00 87.25 180 GLU A N 1
ATOM 1430 C CA . GLU A 1 180 ? 12.321 -3.418 -5.817 1.00 87.25 180 GLU A CA 1
ATOM 1431 C C . GLU A 1 180 ? 10.928 -3.092 -6.372 1.00 87.25 180 GLU A C 1
ATOM 1433 O O . GLU A 1 180 ? 10.669 -1.974 -6.803 1.00 87.25 180 GLU A O 1
ATOM 1438 N N . THR A 1 181 ? 10.005 -4.060 -6.343 1.00 86.50 181 THR A N 1
ATOM 1439 C CA . THR A 1 181 ? 8.634 -3.851 -6.833 1.00 86.50 181 THR A CA 1
ATOM 1440 C C . THR A 1 181 ? 7.799 -2.991 -5.872 1.00 86.50 181 THR A C 1
ATOM 1442 O O . THR A 1 181 ? 6.992 -2.185 -6.331 1.00 86.50 181 THR A O 1
ATOM 1445 N N . ASN A 1 182 ? 7.962 -3.152 -4.550 1.00 90.12 182 ASN A N 1
ATOM 1446 C CA . ASN A 1 182 ? 7.033 -2.594 -3.551 1.00 90.12 182 ASN A CA 1
ATOM 1447 C C . ASN A 1 182 ? 7.650 -1.567 -2.587 1.00 90.12 182 ASN A C 1
ATOM 1449 O O . ASN A 1 182 ? 6.901 -0.903 -1.870 1.00 90.12 182 ASN A O 1
ATOM 1453 N N . GLY A 1 183 ? 8.977 -1.426 -2.544 1.00 91.06 183 GLY A N 1
ATOM 1454 C CA . GLY A 1 183 ? 9.684 -0.592 -1.568 1.00 91.06 183 GLY A CA 1
ATOM 1455 C C . GLY A 1 183 ? 9.243 0.869 -1.601 1.00 91.06 183 GLY A C 1
ATOM 1456 O O . GLY A 1 183 ? 8.868 1.426 -0.570 1.00 91.06 183 GLY A O 1
ATOM 1457 N N . ASP A 1 184 ? 9.172 1.461 -2.796 1.00 89.31 184 ASP A N 1
ATOM 1458 C CA . ASP A 1 184 ? 8.738 2.853 -2.972 1.00 89.31 184 ASP A CA 1
ATOM 1459 C C . ASP A 1 184 ? 7.263 3.058 -2.571 1.00 89.31 184 ASP A C 1
ATOM 1461 O O . ASP A 1 184 ? 6.932 4.048 -1.911 1.00 89.31 184 ASP A O 1
ATOM 1465 N N . ASN A 1 185 ? 6.384 2.095 -2.886 1.00 90.44 185 ASN A N 1
ATOM 1466 C CA . ASN A 1 185 ? 4.970 2.138 -2.496 1.00 90.44 185 ASN A CA 1
ATOM 1467 C C . ASN A 1 185 ? 4.791 2.035 -0.973 1.00 90.44 185 ASN A C 1
ATOM 1469 O O . ASN A 1 185 ? 3.922 2.686 -0.400 1.00 90.44 185 ASN A O 1
ATOM 1473 N N . LEU A 1 186 ? 5.611 1.231 -0.294 1.00 93.12 186 LEU A N 1
ATOM 1474 C CA . LEU A 1 186 ? 5.592 1.172 1.167 1.00 93.12 186 LEU A CA 1
ATOM 1475 C C . LEU A 1 186 ? 6.134 2.457 1.783 1.00 93.12 186 LEU A C 1
ATOM 1477 O O . LEU A 1 186 ? 5.510 2.994 2.697 1.00 93.12 186 LEU A O 1
ATOM 1481 N N . LEU A 1 187 ? 7.247 2.978 1.262 1.00 92.69 187 LEU A N 1
ATOM 1482 C CA . LEU A 1 187 ? 7.875 4.195 1.767 1.00 92.69 187 LEU A CA 1
ATOM 1483 C C . LEU A 1 187 ? 6.921 5.398 1.716 1.00 92.69 187 LEU A C 1
ATOM 1485 O O . LEU A 1 187 ? 6.824 6.136 2.697 1.00 92.69 187 LEU A O 1
ATOM 1489 N N . ILE A 1 188 ? 6.174 5.578 0.619 1.00 90.31 188 ILE A N 1
ATOM 1490 C CA . ILE A 1 188 ? 5.202 6.680 0.496 1.00 90.31 188 ILE A CA 1
ATOM 1491 C C . ILE A 1 188 ? 4.020 6.539 1.469 1.00 90.31 188 ILE A C 1
ATOM 1493 O O . ILE A 1 188 ? 3.459 7.543 1.906 1.00 90.31 188 ILE A O 1
ATOM 1497 N N . CYS A 1 189 ? 3.667 5.316 1.874 1.00 93.44 189 CYS A N 1
ATOM 1498 C CA . CYS A 1 189 ? 2.596 5.067 2.840 1.00 93.44 189 CYS A CA 1
ATOM 1499 C C . CYS A 1 189 ? 3.010 5.305 4.303 1.00 93.44 189 CYS A C 1
ATOM 1501 O O . CYS A 1 189 ? 2.134 5.382 5.169 1.00 93.44 189 CYS A O 1
ATOM 1503 N N . PHE A 1 190 ? 4.304 5.455 4.610 1.00 95.75 190 PHE A N 1
ATOM 1504 C CA . PHE A 1 190 ? 4.797 5.583 5.989 1.00 95.75 190 PHE A CA 1
ATOM 1505 C C . PHE A 1 190 ? 4.095 6.665 6.819 1.00 95.75 190 PHE A C 1
ATOM 1507 O O . PHE A 1 190 ? 3.688 6.342 7.935 1.00 95.75 190 PHE A O 1
ATOM 1514 N N . PRO A 1 191 ? 3.887 7.907 6.336 1.00 96.31 191 PRO A N 1
ATOM 1515 C CA . PRO A 1 191 ? 3.223 8.939 7.133 1.00 96.31 191 PRO A CA 1
ATOM 1516 C C . PRO A 1 191 ? 1.818 8.530 7.594 1.00 96.31 191 PRO A C 1
ATOM 1518 O O . PRO A 1 191 ? 1.451 8.762 8.744 1.00 96.31 191 PRO A O 1
ATOM 1521 N N . VAL A 1 192 ? 1.054 7.868 6.720 1.00 96.25 192 VAL A N 1
ATOM 1522 C CA . VAL A 1 192 ? -0.302 7.393 7.029 1.00 96.25 192 VAL A CA 1
ATOM 1523 C C . VAL A 1 192 ? -0.253 6.238 8.027 1.00 96.25 192 VAL A C 1
ATOM 1525 O O . VAL A 1 192 ? -0.989 6.246 9.011 1.00 96.25 192 VAL A O 1
ATOM 1528 N N . ILE A 1 193 ? 0.649 5.275 7.824 1.00 97.88 193 ILE A N 1
ATOM 1529 C CA . ILE A 1 193 ? 0.805 4.129 8.731 1.00 97.88 193 ILE A CA 1
ATOM 1530 C C . ILE A 1 193 ? 1.213 4.607 10.134 1.00 97.88 193 ILE A C 1
ATOM 1532 O O . ILE A 1 193 ? 0.615 4.203 11.132 1.00 97.88 193 ILE A O 1
ATOM 1536 N N . PHE A 1 194 ? 2.192 5.514 10.225 1.00 98.25 194 PHE A N 1
ATOM 1537 C CA . PHE A 1 194 ? 2.619 6.090 11.499 1.00 98.25 194 PHE A CA 1
ATOM 1538 C C . PHE A 1 194 ? 1.500 6.850 12.200 1.00 98.25 194 PHE A C 1
ATOM 1540 O O . PHE A 1 194 ? 1.370 6.734 13.416 1.00 98.25 194 PHE A O 1
ATOM 1547 N N . TRP A 1 195 ? 0.680 7.592 11.454 1.00 97.94 195 TRP A N 1
ATOM 1548 C CA . TRP A 1 195 ? -0.464 8.303 12.012 1.00 97.94 195 TRP A CA 1
ATOM 1549 C C . TRP A 1 195 ? -1.452 7.354 12.700 1.00 97.94 195 TRP A C 1
ATOM 1551 O O . TRP A 1 195 ? -1.830 7.590 13.848 1.00 97.94 195 TRP A O 1
ATOM 1561 N N . TYR A 1 196 ? -1.824 6.244 12.062 1.00 98.06 196 TYR A N 1
ATOM 1562 C CA . TYR A 1 196 ? -2.764 5.291 12.660 1.00 98.06 196 TYR A CA 1
ATOM 1563 C C . TYR A 1 196 ? -2.170 4.488 13.824 1.00 98.06 196 TYR A C 1
ATOM 1565 O O . TYR A 1 196 ? -2.852 4.238 14.824 1.00 98.06 196 TYR A O 1
ATOM 1573 N N . ILE A 1 197 ? -0.880 4.153 13.759 1.00 98.12 197 ILE A N 1
ATOM 1574 C CA . ILE A 1 197 ? -0.173 3.565 14.902 1.00 98.12 197 ILE A CA 1
ATOM 1575 C C . ILE A 1 197 ? -0.150 4.559 16.069 1.00 98.12 197 ILE A C 1
ATOM 1577 O O . ILE A 1 197 ? -0.489 4.192 17.189 1.00 98.12 197 ILE A O 1
ATOM 1581 N N . TYR A 1 198 ? 0.175 5.829 15.819 1.00 98.25 198 TYR A N 1
ATOM 1582 C CA . TYR A 1 198 ? 0.153 6.880 16.836 1.00 98.25 198 TYR A CA 1
ATOM 1583 C C . TYR A 1 198 ? -1.229 7.017 17.488 1.00 98.25 198 TYR A C 1
ATOM 1585 O O . TYR A 1 198 ? -1.321 7.022 18.719 1.00 98.25 198 TYR A O 1
ATOM 1593 N N . LYS A 1 199 ? -2.308 7.051 16.692 1.00 97.69 199 LYS A N 1
ATOM 1594 C CA . LYS A 1 199 ? -3.687 7.066 17.207 1.00 97.69 199 LYS A CA 1
ATOM 1595 C C . LYS A 1 199 ? -3.952 5.890 18.141 1.00 97.69 199 LYS A C 1
ATOM 1597 O O . LYS A 1 199 ? -4.489 6.096 19.225 1.00 97.69 199 LYS A O 1
ATOM 1602 N N . SER A 1 200 ? -3.506 4.691 17.765 1.00 96.69 200 SER A N 1
ATOM 1603 C CA . SER A 1 200 ? -3.705 3.465 18.552 1.00 96.69 200 SER A CA 1
ATOM 1604 C C . SER A 1 200 ? -3.100 3.537 19.963 1.00 96.69 200 SER A C 1
ATOM 1606 O O . SER A 1 200 ? -3.587 2.863 20.866 1.00 96.69 200 SER A O 1
ATOM 1608 N N . TYR A 1 201 ? -2.071 4.366 20.176 1.00 97.19 201 TYR A N 1
ATOM 1609 C CA . TYR A 1 201 ? -1.427 4.551 21.485 1.00 97.19 201 TYR A CA 1
ATOM 1610 C C . TYR A 1 201 ? -1.841 5.824 22.231 1.00 97.19 201 TYR A C 1
ATOM 1612 O O . TYR A 1 201 ? -1.517 5.957 23.411 1.00 97.19 201 TYR A O 1
ATOM 1620 N N . THR A 1 202 ? -2.508 6.774 21.572 1.00 98.00 202 THR A N 1
ATOM 1621 C CA . THR A 1 202 ? -2.769 8.106 22.150 1.00 98.00 202 THR A CA 1
ATOM 1622 C C . THR A 1 202 ? -4.243 8.462 22.278 1.00 98.00 202 THR A C 1
ATOM 1624 O O . THR A 1 202 ? -4.583 9.295 23.117 1.00 98.00 202 THR A O 1
ATOM 1627 N N . PHE A 1 203 ? -5.121 7.855 21.480 1.00 97.81 203 PHE A N 1
ATOM 1628 C CA . PHE A 1 203 ? -6.549 8.171 21.476 1.00 97.81 203 PHE A CA 1
ATOM 1629 C C . PHE A 1 203 ? -7.295 7.265 22.460 1.00 97.81 203 PHE A C 1
ATOM 1631 O O . PHE A 1 203 ? -6.860 6.153 22.766 1.00 97.81 203 PHE A O 1
ATOM 1638 N N . SER A 1 204 ? -8.438 7.733 22.966 1.00 97.62 204 SER A N 1
ATOM 1639 C CA . SER A 1 204 ? -9.292 6.913 23.827 1.00 97.62 204 SER A CA 1
ATOM 1640 C C . SER A 1 204 ? -9.944 5.775 23.035 1.00 97.62 204 SER A C 1
ATOM 1642 O O . SER A 1 204 ? -10.130 5.864 21.820 1.00 97.62 204 SER A O 1
ATOM 1644 N N . ALA A 1 205 ? -10.355 4.711 23.732 1.00 95.56 205 ALA A N 1
ATOM 1645 C CA . ALA A 1 205 ? -11.064 3.594 23.106 1.00 95.56 205 ALA A CA 1
ATOM 1646 C C . ALA A 1 205 ? -12.338 4.048 22.368 1.00 95.56 205 ALA A C 1
ATOM 1648 O O . ALA A 1 205 ? -12.637 3.545 21.291 1.00 95.56 205 ALA A O 1
ATOM 1649 N N . GLU A 1 206 ? -13.053 5.038 22.908 1.00 96.31 206 GLU A N 1
ATOM 1650 C CA . GLU A 1 206 ? -14.248 5.602 22.275 1.00 96.31 206 GLU A CA 1
ATOM 1651 C C . GLU A 1 206 ? -13.915 6.323 20.961 1.00 96.31 206 GLU A C 1
ATOM 1653 O O . GLU A 1 206 ? -14.559 6.072 19.946 1.00 96.31 206 GLU A O 1
ATOM 1658 N N . GLN A 1 207 ? -12.873 7.161 20.948 1.00 96.88 207 GLN A N 1
ATOM 1659 C CA . GLN A 1 207 ? -12.427 7.860 19.735 1.00 96.88 207 GLN A CA 1
ATOM 1660 C C . GLN A 1 207 ? -11.975 6.873 18.653 1.00 96.88 207 GLN A C 1
ATOM 1662 O O . GLN A 1 207 ? -12.294 7.038 17.476 1.00 96.88 207 GLN A O 1
ATOM 1667 N N . LEU A 1 208 ? -11.246 5.831 19.057 1.00 96.50 208 LEU A N 1
ATOM 1668 C CA . LEU A 1 208 ? -10.804 4.759 18.170 1.00 96.50 208 LEU A CA 1
ATOM 1669 C C . LEU A 1 208 ? -11.976 3.948 17.606 1.00 96.50 208 LEU A C 1
ATOM 1671 O O . LEU A 1 208 ? -11.906 3.516 16.458 1.00 96.50 208 LEU A O 1
ATOM 1675 N N . GLN A 1 209 ? -13.045 3.748 18.382 1.00 94.94 209 GLN A N 1
ATOM 1676 C CA . GLN A 1 209 ? -14.236 3.040 17.914 1.00 94.94 209 GLN A CA 1
ATOM 1677 C C . GLN A 1 209 ? -15.071 3.893 16.953 1.00 94.94 209 GLN A C 1
ATOM 1679 O O . GLN A 1 209 ? -15.571 3.385 15.953 1.00 94.94 209 GLN A O 1
ATOM 1684 N N . GLN A 1 210 ? -15.188 5.198 17.213 1.00 94.88 210 GLN A N 1
ATOM 1685 C CA . GLN A 1 210 ? -15.889 6.133 16.326 1.00 94.88 210 GLN A CA 1
ATOM 1686 C C . GLN A 1 210 ? -15.232 6.222 14.940 1.00 94.88 210 GLN A C 1
ATOM 1688 O O . GLN A 1 210 ? -15.931 6.325 13.933 1.00 94.88 210 GLN A O 1
ATOM 1693 N N . ASP A 1 211 ? -13.901 6.142 14.879 1.00 95.12 211 ASP A N 1
ATOM 1694 C CA . ASP A 1 211 ? -13.134 6.185 13.628 1.00 95.12 211 ASP A CA 1
ATOM 1695 C C . ASP A 1 211 ? -12.939 4.807 12.966 1.00 95.12 211 ASP A C 1
ATOM 1697 O O . ASP A 1 211 ? -12.423 4.720 11.852 1.00 95.12 211 ASP A O 1
ATOM 1701 N N . TYR A 1 212 ? -13.372 3.720 13.614 1.00 96.25 212 TYR A N 1
ATOM 1702 C CA . TYR A 1 212 ? -13.014 2.347 13.242 1.00 96.25 212 TYR A CA 1
ATOM 1703 C C . TYR A 1 212 ? -13.277 2.021 11.767 1.00 96.25 212 TYR A C 1
ATOM 1705 O O . TYR A 1 212 ? -12.415 1.490 11.068 1.00 96.25 212 TYR A O 1
ATOM 1713 N N . ARG A 1 213 ? -14.450 2.400 11.249 1.00 96.94 213 ARG A N 1
ATOM 1714 C CA . ARG A 1 213 ? -14.819 2.172 9.842 1.00 96.94 213 ARG A CA 1
ATOM 1715 C C . ARG A 1 213 ? -13.894 2.906 8.871 1.00 96.94 213 ARG A C 1
ATOM 1717 O O . ARG A 1 213 ? -13.544 2.345 7.833 1.00 96.94 213 ARG A O 1
ATOM 1724 N N . PHE A 1 214 ? -13.517 4.144 9.181 1.00 97.50 214 PHE A N 1
ATOM 1725 C CA . PHE A 1 214 ? -12.625 4.934 8.331 1.00 97.50 214 PHE A CA 1
ATOM 1726 C C . PHE A 1 214 ? -11.190 4.402 8.381 1.00 97.50 214 PHE A C 1
ATOM 1728 O O . PHE A 1 214 ? -10.486 4.388 7.369 1.00 97.50 214 PHE A O 1
ATOM 1735 N N . GLU A 1 215 ? -10.782 3.879 9.534 1.00 97.50 215 GLU A N 1
ATOM 1736 C CA . GLU A 1 215 ? -9.512 3.190 9.696 1.00 97.50 215 GLU A CA 1
ATOM 1737 C C . GLU A 1 215 ? -9.455 1.883 8.886 1.00 97.50 215 GLU A C 1
ATOM 1739 O O . GLU A 1 215 ? -8.482 1.684 8.163 1.00 97.50 215 GLU A O 1
ATOM 1744 N N . ILE A 1 216 ? -10.507 1.044 8.897 1.00 98.06 216 ILE A N 1
ATOM 1745 C CA . ILE A 1 216 ? -10.614 -0.137 8.010 1.00 98.06 216 ILE A CA 1
ATOM 1746 C C . ILE A 1 216 ? -10.500 0.272 6.542 1.00 98.06 216 ILE A C 1
ATOM 1748 O O . ILE A 1 216 ? -9.731 -0.322 5.788 1.00 98.06 216 ILE A O 1
ATOM 1752 N N . PHE A 1 217 ? -11.260 1.293 6.138 1.00 97.94 217 PHE A N 1
ATOM 1753 C CA . PHE A 1 217 ? -11.220 1.832 4.781 1.00 97.94 217 PHE A CA 1
ATOM 1754 C C . PHE A 1 217 ? -9.793 2.244 4.395 1.00 97.94 217 PHE A C 1
ATOM 1756 O O . PHE A 1 217 ? -9.290 1.833 3.349 1.00 97.94 217 PHE A O 1
ATOM 1763 N N . SER A 1 218 ? -9.118 2.993 5.270 1.00 97.94 218 SER A N 1
ATOM 1764 C CA . SER A 1 218 ? -7.750 3.475 5.054 1.00 97.94 218 SER A CA 1
ATOM 1765 C C . SER A 1 218 ? -6.733 2.338 5.020 1.00 97.94 218 SER A C 1
ATOM 1767 O O . SER A 1 218 ? -5.787 2.387 4.237 1.00 97.94 218 SER A O 1
ATOM 1769 N N . TYR A 1 219 ? -6.929 1.306 5.842 1.00 97.94 219 TYR A N 1
ATOM 1770 C CA . TYR A 1 219 ? -6.080 0.119 5.877 1.00 97.94 219 TYR A CA 1
ATOM 1771 C C . TYR A 1 219 ? -6.169 -0.668 4.569 1.00 97.94 219 TYR A C 1
ATOM 1773 O O . TYR A 1 219 ? -5.145 -0.993 3.971 1.00 97.94 219 TYR A O 1
ATOM 1781 N N . VAL A 1 220 ? -7.389 -0.917 4.083 1.00 97.19 220 VAL A N 1
ATOM 1782 C CA . VAL A 1 220 ? -7.622 -1.614 2.810 1.00 97.19 220 VAL A CA 1
ATOM 1783 C C . VAL A 1 220 ? -7.100 -0.793 1.635 1.00 97.19 220 VAL A C 1
ATOM 1785 O O . VAL A 1 220 ? -6.368 -1.331 0.807 1.00 97.19 220 VAL A O 1
ATOM 1788 N N . LEU A 1 221 ? -7.395 0.510 1.592 1.00 95.88 221 LEU A N 1
ATOM 1789 C CA . LEU A 1 221 ? -6.825 1.430 0.605 1.00 95.88 221 LEU A CA 1
ATOM 1790 C C . LEU A 1 221 ? -5.290 1.357 0.607 1.00 95.88 221 LEU A C 1
ATOM 1792 O O . LEU A 1 221 ? -4.680 1.193 -0.447 1.00 95.88 221 LEU A O 1
ATOM 1796 N N . GLY A 1 222 ? -4.670 1.402 1.789 1.00 95.19 222 GLY A N 1
ATOM 1797 C CA . GLY A 1 222 ? -3.225 1.271 1.961 1.00 95.19 222 GLY A CA 1
ATOM 1798 C C . GLY A 1 222 ? -2.672 -0.048 1.419 1.00 95.19 222 GLY A C 1
ATOM 1799 O O . GLY A 1 222 ? -1.675 -0.027 0.703 1.00 95.19 222 GLY A O 1
ATOM 1800 N N . ILE A 1 223 ? -3.334 -1.182 1.684 1.00 95.06 223 ILE A N 1
ATOM 1801 C CA . ILE A 1 223 ? -2.944 -2.492 1.131 1.00 95.06 223 ILE A CA 1
ATOM 1802 C C . ILE A 1 223 ? -2.906 -2.451 -0.398 1.00 95.06 223 ILE A C 1
ATOM 1804 O O . ILE A 1 223 ? -1.914 -2.877 -0.989 1.00 95.06 223 ILE A O 1
ATOM 1808 N N . PHE A 1 224 ? -3.955 -1.938 -1.044 1.00 92.25 224 PHE A N 1
ATOM 1809 C CA . PHE A 1 224 ? -4.002 -1.894 -2.506 1.00 92.25 224 PHE A CA 1
ATOM 1810 C C . PHE A 1 224 ? -2.993 -0.904 -3.085 1.00 92.25 224 PHE A C 1
ATOM 1812 O O . PHE A 1 224 ? -2.320 -1.259 -4.046 1.00 92.25 224 PHE A O 1
ATOM 1819 N N . VAL A 1 225 ? -2.796 0.266 -2.465 1.00 91.12 225 VAL A N 1
ATOM 1820 C CA . VAL A 1 225 ? -1.735 1.211 -2.859 1.00 91.12 225 VAL A CA 1
ATOM 1821 C C . VAL A 1 225 ? -0.362 0.538 -2.784 1.00 91.12 225 VAL A C 1
ATOM 1823 O O . VAL A 1 225 ? 0.381 0.561 -3.766 1.00 91.12 225 VAL A O 1
ATOM 1826 N N . ILE A 1 226 ? -0.055 -0.137 -1.673 1.00 92.19 226 ILE A N 1
ATOM 1827 C CA . ILE A 1 226 ? 1.201 -0.873 -1.485 1.00 92.19 226 ILE A CA 1
ATOM 1828 C C . ILE A 1 226 ? 1.379 -1.930 -2.580 1.00 92.19 226 ILE A C 1
ATOM 1830 O O . ILE A 1 226 ? 2.414 -1.960 -3.246 1.00 92.19 226 ILE A O 1
ATOM 1834 N N . LEU A 1 227 ? 0.352 -2.750 -2.815 1.00 91.31 227 LEU A N 1
ATOM 1835 C CA . LEU A 1 227 ? 0.403 -3.871 -3.753 1.00 91.31 227 LEU A CA 1
ATOM 1836 C C . LEU A 1 227 ? 0.198 -3.484 -5.224 1.00 91.31 227 LEU A C 1
ATOM 1838 O O . LEU A 1 227 ? 0.321 -4.363 -6.074 1.00 91.31 227 LEU A O 1
ATOM 1842 N N . THR A 1 228 ? -0.058 -2.215 -5.556 1.00 88.69 228 THR A N 1
ATOM 1843 C CA . THR A 1 228 ? -0.293 -1.740 -6.937 1.00 88.69 228 THR A CA 1
ATOM 1844 C C . THR A 1 228 ? 0.727 -2.280 -7.930 1.00 88.69 228 THR A C 1
ATOM 1846 O O . THR A 1 228 ? 0.368 -2.904 -8.930 1.00 88.69 228 THR A O 1
ATOM 1849 N N . ASN A 1 229 ? 2.014 -2.102 -7.628 1.00 87.44 229 ASN A N 1
ATOM 1850 C CA . ASN A 1 229 ? 3.097 -2.513 -8.518 1.00 87.44 229 ASN A CA 1
ATOM 1851 C C . ASN A 1 229 ? 3.207 -4.036 -8.593 1.00 87.44 229 ASN A C 1
ATOM 1853 O O . ASN A 1 229 ? 3.536 -4.588 -9.640 1.00 87.44 229 ASN A O 1
ATOM 1857 N N . GLN A 1 230 ? 2.900 -4.736 -7.501 1.00 91.25 230 GLN A N 1
ATOM 1858 C CA . GLN A 1 230 ? 2.918 -6.191 -7.465 1.00 91.25 230 GLN A CA 1
ATOM 1859 C C . GLN A 1 230 ? 1.764 -6.806 -8.263 1.00 91.25 230 GLN A C 1
ATOM 1861 O O . GLN A 1 230 ? 1.975 -7.782 -8.985 1.00 91.25 230 GLN A O 1
ATOM 1866 N N . ILE A 1 231 ? 0.572 -6.218 -8.172 1.00 89.75 231 ILE A N 1
ATOM 1867 C CA . ILE A 1 231 ? -0.611 -6.598 -8.948 1.00 89.75 231 ILE A CA 1
ATOM 1868 C C . ILE A 1 231 ? -0.361 -6.341 -10.437 1.00 89.75 231 ILE A C 1
ATOM 1870 O O . ILE A 1 231 ? -0.603 -7.219 -11.267 1.00 89.75 231 ILE A O 1
ATOM 1874 N N . HIS A 1 232 ? 0.230 -5.194 -10.773 1.00 86.38 232 HIS A N 1
ATOM 1875 C CA . HIS A 1 232 ? 0.668 -4.888 -12.132 1.00 86.38 232 HIS A CA 1
ATOM 1876 C C . HIS A 1 232 ? 1.725 -5.890 -12.624 1.00 86.38 232 HIS A C 1
ATOM 1878 O O . HIS A 1 232 ? 1.602 -6.461 -13.704 1.00 86.38 232 HIS A O 1
ATOM 1884 N N . LYS A 1 233 ? 2.733 -6.212 -11.814 1.00 87.81 233 LYS A N 1
ATOM 1885 C CA . LYS A 1 233 ? 3.716 -7.242 -12.162 1.00 87.81 233 LYS A CA 1
ATOM 1886 C C . LYS A 1 233 ? 3.052 -8.589 -12.465 1.00 87.81 233 LYS A C 1
ATOM 1888 O O . LYS A 1 233 ? 3.413 -9.241 -13.445 1.00 87.81 233 LYS A O 1
ATOM 1893 N N . TRP A 1 234 ? 2.074 -9.008 -11.662 1.00 90.19 234 TRP A N 1
ATOM 1894 C CA . TRP A 1 234 ? 1.351 -10.263 -11.877 1.00 90.19 234 TRP A CA 1
ATOM 1895 C C . TRP A 1 234 ? 0.515 -10.275 -13.158 1.00 90.19 234 TRP A C 1
ATOM 1897 O O . TRP A 1 234 ? 0.347 -11.342 -13.748 1.00 90.19 234 TRP A O 1
ATOM 1907 N N . SER A 1 235 ? 0.029 -9.130 -13.645 1.00 86.94 235 SER A N 1
ATOM 1908 C CA . SER A 1 235 ? -0.704 -9.078 -14.918 1.00 86.94 235 SER A CA 1
ATOM 1909 C C . SER A 1 235 ? 0.190 -9.358 -16.140 1.00 86.94 235 SER A C 1
ATOM 1911 O O . SER A 1 235 ? -0.317 -9.792 -17.175 1.00 86.94 235 SER A O 1
ATOM 1913 N N . HIS A 1 236 ? 1.518 -9.238 -15.994 1.00 84.94 236 HIS A N 1
ATOM 1914 C CA . HIS A 1 236 ? 2.522 -9.638 -16.996 1.00 84.94 236 HIS A CA 1
ATOM 1915 C C . HIS A 1 236 ? 3.066 -11.062 -16.829 1.00 84.94 236 HIS A C 1
ATOM 1917 O O . HIS A 1 236 ? 3.799 -11.548 -17.693 1.00 84.94 236 HIS A O 1
ATOM 1923 N N . MET A 1 237 ? 2.723 -11.759 -15.742 1.00 84.94 237 MET A N 1
ATOM 1924 C CA . MET A 1 237 ? 3.208 -13.115 -15.471 1.00 84.94 237 MET A CA 1
ATOM 1925 C C . MET A 1 237 ? 2.228 -14.171 -15.996 1.00 84.94 237 MET A C 1
ATOM 1927 O O . MET A 1 237 ? 1.128 -14.366 -15.478 1.00 84.94 237 MET A O 1
ATOM 1931 N N . TYR A 1 238 ? 2.644 -14.907 -17.028 1.00 78.56 238 TYR A N 1
ATOM 1932 C CA . TYR A 1 238 ? 1.823 -15.968 -17.622 1.00 78.56 238 TYR A CA 1
ATOM 1933 C C . TYR A 1 238 ? 1.890 -17.299 -16.860 1.00 78.56 238 TYR A C 1
ATOM 1935 O O . TYR A 1 238 ? 0.951 -18.083 -16.947 1.00 78.56 238 TYR A O 1
ATOM 1943 N N . TYR A 1 239 ? 2.959 -17.538 -16.099 1.00 83.00 239 TYR A N 1
ATOM 1944 C CA . TYR A 1 239 ? 3.210 -18.767 -15.343 1.00 83.00 239 TYR A CA 1
ATOM 1945 C C . TYR A 1 239 ? 3.844 -18.453 -13.982 1.00 83.00 239 TYR A C 1
ATOM 1947 O O . TYR A 1 239 ? 4.428 -17.387 -13.790 1.00 83.00 239 TYR A O 1
ATOM 1955 N N . GLY A 1 240 ? 3.748 -19.398 -13.042 1.00 83.50 240 GLY A N 1
ATOM 1956 C CA . GLY A 1 240 ? 4.388 -19.295 -11.724 1.00 83.50 240 GLY A CA 1
ATOM 1957 C C . GLY A 1 240 ? 3.677 -18.375 -10.729 1.00 83.50 240 GLY A C 1
ATOM 1958 O O . GLY A 1 240 ? 4.282 -17.984 -9.732 1.00 83.50 240 GLY A O 1
ATOM 1959 N N . LEU A 1 241 ? 2.415 -18.020 -10.988 1.00 88.88 241 LEU A N 1
ATOM 1960 C CA . LEU A 1 241 ? 1.597 -17.277 -10.034 1.00 88.88 241 LEU A CA 1
ATOM 1961 C C . LEU A 1 241 ? 1.010 -18.213 -8.968 1.00 88.88 241 LEU A C 1
ATOM 1963 O O . LEU A 1 241 ? 0.653 -19.350 -9.275 1.00 88.88 241 LEU A O 1
ATOM 1967 N N . PRO A 1 242 ? 0.883 -17.754 -7.712 1.00 90.25 242 PRO A N 1
ATOM 1968 C CA . PRO A 1 242 ? 0.132 -18.481 -6.699 1.00 90.25 242 PRO A CA 1
ATOM 1969 C C . PRO A 1 242 ? -1.343 -18.632 -7.093 1.00 90.25 242 PRO A C 1
ATOM 1971 O O . PRO A 1 242 ? -1.947 -17.689 -7.600 1.00 90.25 242 PRO A O 1
ATOM 1974 N N . ALA A 1 243 ? -1.956 -19.770 -6.755 1.00 91.25 243 ALA A N 1
ATOM 1975 C CA . ALA A 1 243 ? -3.351 -20.066 -7.106 1.00 91.25 243 ALA A CA 1
ATOM 1976 C C . ALA A 1 243 ? -4.356 -19.005 -6.616 1.00 91.25 243 ALA A C 1
ATOM 1978 O O . ALA A 1 243 ? -5.361 -18.750 -7.270 1.00 91.25 243 ALA A O 1
ATOM 1979 N N . TRP A 1 244 ? -4.086 -18.356 -5.479 1.00 91.12 244 TRP A N 1
ATOM 1980 C CA . TRP A 1 244 ? -4.945 -17.290 -4.961 1.00 91.12 244 TRP A CA 1
ATOM 1981 C C . TRP A 1 244 ? -4.871 -16.006 -5.805 1.00 91.12 244 TRP A C 1
ATOM 1983 O O . TRP A 1 244 ? -5.873 -15.308 -5.921 1.00 91.12 244 TRP A O 1
ATOM 1993 N N . VAL A 1 245 ? -3.717 -15.713 -6.420 1.00 90.69 245 VAL A N 1
ATOM 1994 C CA . VAL A 1 245 ? -3.562 -14.578 -7.345 1.00 90.69 245 VAL A CA 1
ATOM 1995 C C . VAL A 1 245 ? -4.339 -14.863 -8.621 1.00 90.69 245 VAL A C 1
ATOM 1997 O O . VAL A 1 245 ? -5.083 -14.005 -9.082 1.00 90.69 245 VAL A O 1
ATOM 2000 N N . GLU A 1 246 ? -4.207 -16.076 -9.166 1.00 89.19 246 GLU A N 1
ATOM 2001 C CA . GLU A 1 246 ? -4.952 -16.486 -10.361 1.00 89.19 246 GLU A CA 1
ATOM 2002 C C . GLU A 1 246 ? -6.459 -16.443 -10.113 1.00 89.19 246 GLU A C 1
ATOM 2004 O O . GLU A 1 246 ? -7.184 -15.846 -10.900 1.00 89.19 246 GLU A O 1
ATOM 2009 N N . PHE A 1 247 ? -6.914 -16.945 -8.962 1.00 90.94 247 PHE A N 1
ATOM 2010 C CA . PHE A 1 247 ? -8.301 -16.809 -8.530 1.00 90.94 247 PHE A CA 1
ATOM 2011 C C . PHE A 1 247 ? -8.746 -15.338 -8.496 1.00 90.94 247 PHE A C 1
ATOM 2013 O O . PHE A 1 247 ? -9.757 -14.985 -9.093 1.00 90.94 247 PHE A O 1
ATOM 2020 N N . MET A 1 248 ? -7.991 -14.449 -7.846 1.00 89.06 248 MET A N 1
ATOM 2021 C CA . MET A 1 248 ? -8.363 -13.031 -7.794 1.00 89.06 248 MET A CA 1
ATOM 2022 C C . MET A 1 248 ? -8.383 -12.375 -9.185 1.00 89.06 248 MET A C 1
ATOM 2024 O O . MET A 1 248 ? -9.243 -11.534 -9.433 1.00 89.06 248 MET A O 1
ATOM 2028 N N . GLN A 1 249 ? -7.491 -12.763 -10.101 1.00 89.69 249 GLN A N 1
ATOM 2029 C CA . GLN A 1 249 ? -7.493 -12.267 -11.482 1.00 89.69 249 GLN A CA 1
ATOM 2030 C C . GLN A 1 249 ? -8.677 -12.802 -12.297 1.00 89.69 249 GLN A C 1
ATOM 2032 O O . GLN A 1 249 ? -9.290 -12.046 -13.047 1.00 89.69 249 GLN A O 1
ATOM 2037 N N . ASP A 1 250 ? -9.029 -14.080 -12.146 1.00 88.25 250 ASP A N 1
ATOM 2038 C CA . ASP A 1 250 ? -10.141 -14.707 -12.871 1.00 88.25 250 ASP A CA 1
ATOM 2039 C C . ASP A 1 250 ? -11.497 -14.116 -12.456 1.00 88.25 250 ASP A C 1
ATOM 2041 O O . ASP A 1 250 ? -12.383 -13.918 -13.291 1.00 88.25 250 ASP A O 1
ATOM 2045 N N . TYR A 1 251 ? -11.639 -13.761 -11.177 1.00 87.69 251 TYR A N 1
ATOM 2046 C CA . TYR A 1 251 ? -12.833 -13.112 -10.630 1.00 87.69 251 TYR A CA 1
ATOM 2047 C C . TYR A 1 251 ? -12.806 -11.582 -10.719 1.00 87.69 251 TYR A C 1
ATOM 2049 O O . TYR A 1 251 ? -13.729 -10.945 -10.219 1.00 87.69 251 TYR A O 1
ATOM 2057 N N . HIS A 1 252 ? -11.792 -10.995 -11.367 1.00 85.25 252 HIS A N 1
ATOM 2058 C CA . HIS A 1 252 ? -11.663 -9.541 -11.528 1.00 85.25 252 HIS A CA 1
ATOM 2059 C C . HIS A 1 252 ? -11.702 -8.818 -10.167 1.00 85.25 252 HIS A C 1
ATOM 2061 O O . HIS A 1 252 ? -12.318 -7.776 -9.997 1.00 85.25 252 HIS A O 1
ATOM 2067 N N . ILE A 1 253 ? -11.075 -9.422 -9.157 1.00 82.62 253 ILE A N 1
ATOM 2068 C CA . ILE A 1 253 ? -10.823 -8.783 -7.863 1.00 82.62 253 ILE A CA 1
ATOM 2069 C C . ILE A 1 253 ? -9.542 -7.954 -7.950 1.00 82.62 253 ILE A C 1
ATOM 2071 O O . ILE A 1 253 ? -9.425 -6.960 -7.254 1.00 82.62 253 ILE A O 1
ATOM 2075 N N . ILE A 1 254 ? -8.581 -8.359 -8.782 1.00 84.06 254 ILE A N 1
ATOM 2076 C CA . ILE A 1 254 ? -7.348 -7.618 -9.077 1.00 84.06 254 ILE A CA 1
ATOM 2077 C C . ILE A 1 254 ? -7.094 -7.637 -10.587 1.00 84.06 254 ILE A C 1
ATOM 2079 O O . ILE A 1 254 ? -7.568 -8.549 -11.270 1.00 84.06 254 ILE A O 1
ATOM 2083 N N . LEU A 1 255 ? -6.298 -6.685 -11.088 1.00 82.69 255 LEU A N 1
ATOM 2084 C CA . LEU A 1 255 ? -6.019 -6.487 -12.517 1.00 82.69 255 LEU A CA 1
ATOM 2085 C C . LEU A 1 255 ? -5.789 -7.806 -13.303 1.00 82.69 255 LEU A C 1
ATOM 2087 O O . LEU A 1 255 ? -4.752 -8.470 -13.133 1.00 82.69 255 LEU A O 1
ATOM 2091 N N . PRO A 1 256 ? -6.710 -8.178 -14.218 1.00 82.38 256 PRO A N 1
ATOM 2092 C CA . PRO A 1 256 ? -6.580 -9.381 -15.034 1.00 82.38 256 PRO A CA 1
ATOM 2093 C C . PRO A 1 256 ? -5.508 -9.251 -16.125 1.00 82.38 256 PRO A C 1
ATOM 2095 O O . PRO A 1 256 ? -5.387 -8.224 -16.797 1.00 82.38 256 PRO A O 1
ATOM 2098 N N . LYS A 1 257 ? -4.809 -10.356 -16.423 1.00 81.31 257 LYS A N 1
ATOM 2099 C CA . LYS A 1 257 ? -3.783 -10.432 -17.490 1.00 81.31 257 LYS A CA 1
ATOM 2100 C C . LYS A 1 257 ? -4.322 -10.009 -18.865 1.00 81.31 257 LYS A C 1
ATOM 2102 O O . LYS A 1 257 ? -3.659 -9.309 -19.626 1.00 81.31 257 LYS A O 1
ATOM 2107 N N . LYS A 1 258 ? -5.532 -10.474 -19.215 1.00 74.00 258 LYS A N 1
ATOM 2108 C CA . LYS A 1 258 ? -6.153 -10.217 -20.530 1.00 74.00 258 LYS A CA 1
ATOM 2109 C C . LYS A 1 258 ? -6.454 -8.735 -20.729 1.00 74.00 258 LYS A C 1
ATOM 2111 O O . LYS A 1 258 ? -6.178 -8.227 -21.810 1.00 74.00 258 LYS A O 1
ATOM 2116 N N . HIS A 1 259 ? -6.997 -8.092 -19.698 1.00 67.25 259 HIS A N 1
ATOM 2117 C CA . HIS A 1 259 ? -7.361 -6.682 -19.720 1.00 67.25 259 HIS A CA 1
ATOM 2118 C C . HIS A 1 259 ? -6.110 -5.809 -19.853 1.00 67.25 259 HIS A C 1
ATOM 2120 O O . HIS A 1 259 ? -6.005 -5.008 -20.780 1.00 67.25 259 HIS A O 1
ATOM 2126 N N . HIS A 1 260 ? -5.091 -6.078 -19.029 1.00 74.50 260 HIS A N 1
ATOM 2127 C CA . HIS A 1 260 ? -3.835 -5.334 -19.091 1.00 74.50 260 HIS A CA 1
ATOM 2128 C C . HIS A 1 260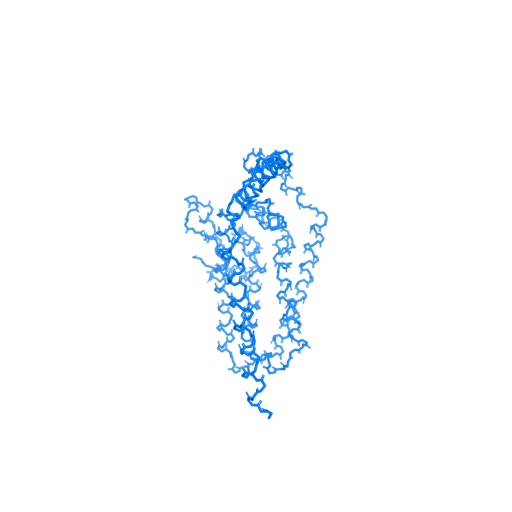 ? -3.115 -5.462 -20.435 1.00 74.50 260 HIS A C 1
ATOM 2130 O O . HIS A 1 260 ? -2.525 -4.511 -20.937 1.00 74.50 260 HIS A O 1
ATOM 2136 N N . ARG A 1 261 ? -3.194 -6.631 -21.080 1.00 68.62 261 ARG A N 1
ATOM 2137 C CA . ARG A 1 261 ? -2.614 -6.816 -22.414 1.00 68.62 261 ARG A CA 1
ATOM 2138 C C . ARG A 1 261 ? -3.257 -5.903 -23.461 1.00 68.62 261 ARG A C 1
ATOM 2140 O O . ARG A 1 261 ? -2.550 -5.476 -24.363 1.00 68.62 261 ARG A O 1
ATOM 2147 N N . ILE A 1 262 ? -4.558 -5.616 -23.366 1.00 64.06 262 ILE A N 1
ATOM 2148 C CA . ILE A 1 262 ? -5.252 -4.743 -24.328 1.00 64.06 262 ILE A CA 1
ATOM 2149 C C . ILE A 1 262 ? -4.735 -3.304 -24.213 1.00 64.06 262 ILE A C 1
ATOM 2151 O O . ILE A 1 262 ? -4.528 -2.675 -25.242 1.00 64.06 262 ILE A O 1
ATOM 2155 N N . HIS A 1 263 ? -4.416 -2.824 -23.007 1.00 67.62 263 HIS A N 1
ATOM 2156 C CA . HIS A 1 263 ? -3.787 -1.511 -22.797 1.00 67.62 263 HIS A CA 1
ATOM 2157 C C . HIS A 1 263 ? -2.434 -1.355 -23.533 1.00 67.62 263 HIS A C 1
ATOM 2159 O O . HIS A 1 263 ? -2.090 -0.275 -24.015 1.00 67.62 263 HIS A O 1
ATOM 2165 N N . HIS A 1 264 ? -1.685 -2.450 -23.710 1.00 64.62 264 HIS A N 1
ATOM 2166 C CA . HIS A 1 264 ? -0.436 -2.463 -24.489 1.00 64.62 264 HIS A CA 1
ATOM 2167 C C . HIS A 1 264 ? -0.640 -2.529 -26.013 1.00 64.62 264 HIS A C 1
ATOM 2169 O O . HIS A 1 264 ? 0.326 -2.376 -26.761 1.00 64.62 264 HIS A O 1
ATOM 2175 N N . VAL A 1 265 ? -1.862 -2.764 -26.502 1.00 55.78 265 VAL A N 1
ATOM 2176 C CA . VAL A 1 265 ? -2.167 -2.876 -27.938 1.00 55.78 265 VAL A CA 1
ATOM 2177 C C . VAL A 1 265 ? -2.742 -1.552 -28.447 1.00 55.78 265 VAL A C 1
ATOM 2179 O O . VAL A 1 265 ? -3.702 -1.029 -27.898 1.00 55.78 265 VAL A O 1
ATOM 2182 N N . SER A 1 266 ? -2.153 -1.014 -29.519 1.00 42.59 266 SER A N 1
ATOM 2183 C CA . SER A 1 266 ? -2.621 0.217 -30.174 1.00 42.59 266 SER A CA 1
ATOM 2184 C C . SER A 1 266 ? -4.106 0.122 -30.590 1.00 42.59 266 SER A C 1
ATOM 2186 O O . SER A 1 266 ? -4.511 -0.935 -31.087 1.00 42.59 266 SER A O 1
ATOM 2188 N N . PRO A 1 267 ? -4.912 1.198 -30.459 1.00 49.38 267 PRO A N 1
ATOM 2189 C CA . PRO A 1 267 ? -4.550 2.535 -29.988 1.00 49.38 267 PRO A CA 1
ATOM 2190 C C . PRO A 1 267 ? -4.494 2.585 -28.455 1.00 49.38 267 PRO A C 1
ATOM 2192 O O . PRO A 1 267 ? -5.424 2.149 -27.784 1.00 49.38 267 PRO A O 1
ATOM 2195 N N . HIS A 1 268 ? -3.421 3.156 -27.900 1.00 51.94 268 HIS A N 1
ATOM 2196 C CA . HIS A 1 268 ? -3.182 3.290 -26.451 1.00 51.94 268 HIS A CA 1
ATOM 2197 C C . HIS A 1 268 ? -4.175 4.241 -25.740 1.00 51.94 268 HIS A C 1
ATOM 2199 O O . HIS A 1 268 ? -3.885 4.753 -24.667 1.00 51.94 268 HIS A O 1
ATOM 2205 N N . GLU A 1 269 ? -5.329 4.533 -26.346 1.00 41.53 269 GLU A N 1
ATOM 2206 C CA . GLU A 1 269 ? -6.161 5.696 -26.024 1.00 41.53 269 GLU A CA 1
ATOM 2207 C C . GLU A 1 269 ? -7.388 5.390 -25.151 1.00 41.53 269 GLU A C 1
ATOM 2209 O O . GLU A 1 269 ? -8.115 6.319 -24.804 1.00 41.53 269 GLU A O 1
ATOM 2214 N N . HIS A 1 270 ? -7.667 4.134 -24.773 1.00 40.03 270 HIS A N 1
ATOM 2215 C CA . HIS A 1 270 ? -9.003 3.818 -24.235 1.00 40.03 270 HIS A CA 1
ATOM 2216 C C . HIS A 1 270 ? -9.085 2.996 -22.946 1.00 40.03 270 HIS A C 1
ATOM 2218 O O . HIS A 1 270 ? -10.192 2.830 -22.440 1.00 40.03 270 HIS A O 1
ATOM 2224 N N . ILE A 1 271 ? -7.981 2.500 -22.378 1.00 45.25 271 ILE A N 1
ATOM 2225 C CA . ILE A 1 271 ? -8.046 1.661 -21.170 1.00 45.25 271 ILE A CA 1
ATOM 2226 C C . ILE A 1 271 ? -6.858 1.962 -20.259 1.00 45.25 271 ILE A C 1
ATOM 2228 O O . ILE A 1 271 ? -5.812 1.339 -20.389 1.00 45.25 271 ILE A O 1
ATOM 2232 N N . PHE A 1 272 ? -7.004 2.910 -19.336 1.00 49.53 272 PHE A N 1
ATOM 2233 C CA . PHE A 1 272 ? -6.026 3.083 -18.261 1.00 49.53 272 PHE A CA 1
ATOM 2234 C C . PHE A 1 272 ? -6.012 1.816 -17.401 1.00 49.53 272 PHE A C 1
ATOM 2236 O O . PHE A 1 272 ? -7.072 1.342 -16.996 1.00 49.53 272 PHE A O 1
ATOM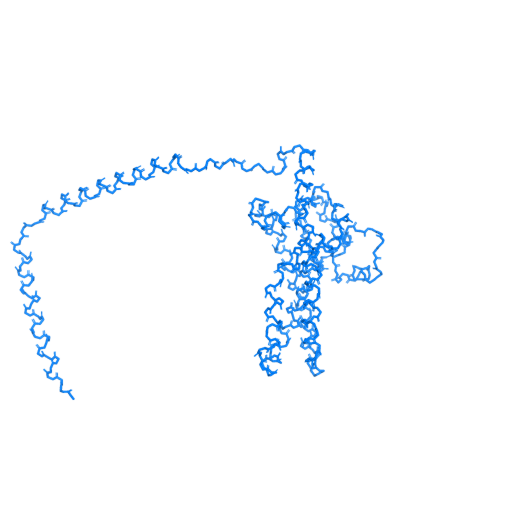 2243 N N . ALA A 1 273 ? -4.833 1.255 -17.128 1.00 52.03 273 ALA A N 1
ATOM 2244 C CA . ALA A 1 273 ? -4.731 0.090 -16.254 1.00 52.03 273 ALA A CA 1
ATOM 2245 C C . ALA A 1 273 ? -5.097 0.495 -14.817 1.00 52.03 273 ALA A C 1
ATOM 2247 O O . ALA A 1 273 ? -4.313 1.166 -14.139 1.00 52.03 273 ALA A O 1
ATOM 2248 N N . SER A 1 274 ? -6.299 0.111 -14.394 1.00 52.38 274 SER A N 1
ATOM 2249 C CA . SER A 1 274 ? -6.833 0.275 -13.047 1.00 52.38 274 SER A CA 1
ATOM 2250 C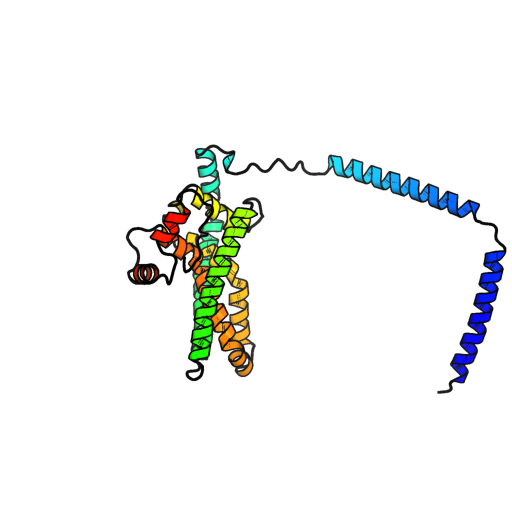 C . SER A 1 274 ? -6.530 -0.974 -12.201 1.00 52.38 274 SER A C 1
ATOM 2252 O O . SER A 1 274 ? -6.376 -2.087 -12.705 1.00 52.38 274 SER A O 1
ATOM 2254 N N . LEU A 1 275 ? -6.331 -0.778 -10.901 1.00 55.59 275 LEU A N 1
ATOM 2255 C CA . LEU A 1 275 ? -5.845 -1.783 -9.947 1.00 55.59 275 LEU A CA 1
ATOM 2256 C C . LEU A 1 275 ? -6.767 -3.008 -9.784 1.00 55.59 275 LEU A C 1
ATOM 2258 O O . LEU A 1 275 ? -6.298 -4.093 -9.426 1.00 55.59 275 LEU A O 1
ATOM 2262 N N . LEU A 1 276 ? -8.063 -2.841 -10.036 1.00 47.41 276 LEU A N 1
ATOM 2263 C CA . LEU A 1 276 ? -9.097 -3.833 -9.780 1.00 47.41 276 LEU A CA 1
ATOM 2264 C C . LEU A 1 276 ? -9.802 -4.281 -11.056 1.00 47.41 276 LEU A C 1
ATOM 2266 O O . LEU A 1 276 ? -9.866 -5.489 -11.267 1.00 47.41 276 LEU A O 1
ATOM 2270 N N . VAL A 1 277 ? -10.335 -3.397 -11.905 1.00 40.59 277 VAL A N 1
ATOM 2271 C CA . VAL A 1 277 ? -11.224 -3.848 -12.996 1.00 40.59 277 VAL A CA 1
ATOM 2272 C C . VAL A 1 277 ? -11.328 -2.849 -14.144 1.00 40.59 277 VAL A C 1
ATOM 2274 O O . VAL A 1 277 ? -11.630 -1.676 -13.932 1.00 40.59 277 VAL A O 1
ATOM 2277 N N . GLY A 1 278 ? -11.238 -3.383 -15.362 1.00 36.72 278 GLY A N 1
ATOM 2278 C CA . GLY A 1 278 ? -12.136 -3.039 -16.461 1.00 36.72 278 GLY A CA 1
ATOM 2279 C C . GLY A 1 278 ? -12.681 -4.311 -17.102 1.00 36.72 278 GLY A C 1
ATOM 2280 O O . GLY A 1 278 ? -11.912 -5.296 -17.229 1.00 36.72 278 GLY A O 1
#

Sequence (278 aa):
MSTDLLLGTFGDLSKVQHQIEATLNNNCATTKYEDIAETANEVEKEEIRAAKDTEQDEKPKEEPVQSLHTFKKGERAKMLADGYTTEKWLLDRFSTIFGAFLMCLWGFHIASRFDIFDVFGILMSIVMGMLVADFMSGMVHWGADTWGSVDLPVIGKAFIRPFREHHVDPTAMTRHDVYETNGDNLLICFPVIFWYIYKSYTFSAEQLQQDYRFEIFSYVLGIFVILTNQIHKWSHMYYGLPAWVEFMQDYHIILPKKHHRIHHVSPHEHIFASLLVG

Radius of gyration: 32.08 Å; chains: 1; bounding box: 46×98×65 Å